Protein AF-A0A4Q0I144-F1 (afdb_monomer_lite)

pLDDT: mean 73.95, std 26.49, range [20.0, 98.06]

Foldseek 3Di:
DDDDDDDDPPDPVVVVVVVVVVCVVPVDDPVVVVVVVVVVVVPDDDDDDDDDDDDDDDDDDDDDDDDDPDPPPDWDDDDFVFPLALVTAAEAQGKDWTWEWADDDPWIKIWIKIKHFHAKAWDDPVVVVVVVDDPPPCCVQWTKIKIKMKMKTWQIAIAADKDQPLPNGDWAFQAKAFSVGDTDGAPDSPRWCACQSVQSQVFQADPVRHGDMDHHVDGDITMTIDITMHIDGPPTFMWGKIQCYPVDDPSVRIGTYGSD

Organism: NCBI:txid2487273

Sequence (260 aa):
ISFTCSFDNVDIKNLLLGYYFVILAKKESFHSLIHKIFNILDGTTQSIYLSSESGNNTSTPKPQTSPTPNNTSKPSNTTSKNAGTLEDPIKLGDTYSWSAREKYIDTYASADYSFTVKNVKPITLDDVESLGIRYGSNAVHFDFVMITAEVKVSNGKIESGEEFMYLPFARDIWGSKTSTGMSIIGGTDYGFEGSLMDNCRATVEDSNGFIKKLKAGEVCEFSYSGNIILPLTKDAENYLVIRKDGSLDYYDSFAYFRLK

Secondary structure (DSSP, 8-state):
--------S--HHHHHHHHHHHHHHH---HHHHHHHHHHHHTTS-----------------PPPPPPPP----PPP----SS--SSSSPBPTTPEEEEEEEEEETTEEEEEEEEEEEEEEEEE-HHHHHHTT---GGGGGGEEEEEEEEEEEEEEEEESSSEEETHHHH---EEEEEETTS-EEE-SSTTSS-THHHHHHHHHTB-TTSPBPEEETT--EEEEEEEEEEEEEETTS-EEEEEE--TTS-GGGGEEEEE--

Radius of gyration: 22.49 Å; chains: 1; bounding box: 54×60×52 Å

Structure (mmCIF, N/CA/C/O backbone):
data_AF-A0A4Q0I144-F1
#
_entry.id   AF-A0A4Q0I144-F1
#
loop_
_atom_site.group_PDB
_atom_site.id
_atom_site.type_symbol
_atom_site.label_atom_id
_atom_site.label_alt_id
_atom_site.label_comp_id
_atom_site.label_asym_id
_atom_site.label_entity_id
_atom_site.label_seq_id
_atom_site.pdbx_PDB_ins_code
_atom_site.Cartn_x
_atom_site.Cartn_y
_atom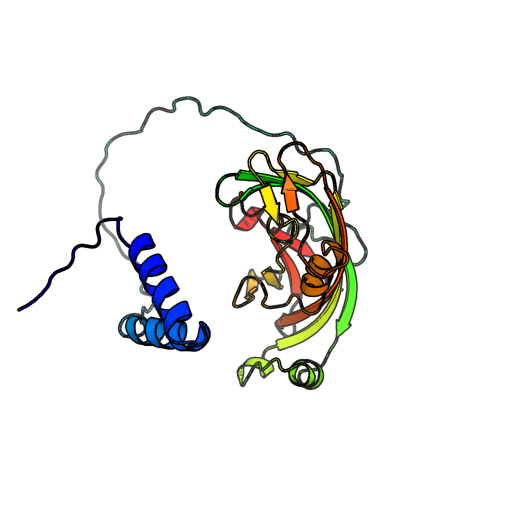_site.Cartn_z
_atom_site.occupancy
_atom_site.B_iso_or_equiv
_atom_site.auth_seq_id
_atom_site.auth_comp_id
_atom_site.auth_asym_id
_atom_site.auth_atom_id
_atom_site.pdbx_PDB_model_num
ATOM 1 N N . ILE A 1 1 ? -17.951 48.251 -11.492 1.00 33.06 1 ILE A N 1
ATOM 2 C CA . ILE A 1 1 ? -17.852 47.810 -10.082 1.00 33.06 1 ILE A CA 1
ATOM 3 C C . ILE A 1 1 ? -16.729 46.784 -10.046 1.00 33.06 1 ILE A C 1
ATOM 5 O O . ILE A 1 1 ? -16.933 45.681 -10.532 1.00 33.06 1 ILE A O 1
ATOM 9 N N . SER A 1 2 ? -15.530 47.186 -9.620 1.00 20.00 2 SER A N 1
ATOM 10 C CA . SER A 1 2 ? -14.423 46.250 -9.385 1.00 20.00 2 SER A CA 1
ATOM 11 C C . SER A 1 2 ? -14.563 45.690 -7.980 1.00 20.00 2 SER A C 1
ATOM 13 O O . SER A 1 2 ? -14.699 46.466 -7.037 1.00 20.00 2 SER A O 1
ATOM 15 N N . PHE A 1 3 ? -14.522 44.368 -7.850 1.00 20.92 3 PHE A N 1
ATOM 16 C CA . PHE A 1 3 ? -14.353 43.703 -6.565 1.00 20.92 3 PHE A CA 1
ATOM 17 C C . PHE A 1 3 ? -12.900 43.254 -6.444 1.00 20.92 3 PHE A C 1
ATOM 19 O O . PHE A 1 3 ? -12.450 42.369 -7.165 1.00 20.92 3 PHE A O 1
ATOM 26 N N . THR A 1 4 ? -12.165 43.887 -5.539 1.00 23.41 4 THR A N 1
ATOM 27 C CA . THR A 1 4 ? -10.948 43.338 -4.943 1.00 23.41 4 THR A CA 1
ATOM 28 C C . THR A 1 4 ? -11.369 42.442 -3.780 1.00 23.41 4 THR A C 1
ATOM 30 O O . THR A 1 4 ? -12.034 42.907 -2.857 1.00 23.41 4 THR A O 1
ATOM 33 N N . CYS A 1 5 ? -11.003 41.160 -3.816 1.00 24.94 5 CYS A N 1
ATOM 34 C CA . CYS A 1 5 ? -11.127 40.255 -2.675 1.00 24.94 5 CYS A CA 1
ATOM 35 C C . CYS A 1 5 ? -9.719 39.926 -2.170 1.00 24.94 5 CYS A C 1
ATOM 37 O O . CYS A 1 5 ? -8.898 39.382 -2.907 1.00 24.94 5 CYS A O 1
ATOM 39 N N . SER A 1 6 ? -9.446 40.328 -0.929 1.00 26.27 6 SER A N 1
ATOM 40 C CA . SER A 1 6 ? -8.319 39.849 -0.132 1.00 26.27 6 SER A CA 1
ATOM 41 C C . SER A 1 6 ? -8.656 38.438 0.338 1.00 26.27 6 SER A C 1
ATOM 43 O O . SER A 1 6 ? -9.694 38.246 0.972 1.00 26.27 6 SER A O 1
ATOM 45 N N . PHE A 1 7 ? -7.813 37.456 0.020 1.00 31.67 7 PHE A N 1
ATOM 46 C CA . PHE A 1 7 ? -7.950 36.100 0.545 1.00 31.67 7 PHE A CA 1
ATOM 47 C C . PHE A 1 7 ? -7.362 36.042 1.954 1.00 31.67 7 PHE A C 1
ATOM 49 O O . PHE A 1 7 ? -6.231 35.606 2.154 1.00 31.67 7 PHE A O 1
ATOM 56 N N . ASP A 1 8 ? -8.150 36.483 2.930 1.00 31.97 8 ASP A N 1
ATOM 57 C CA . ASP A 1 8 ? -7.953 36.057 4.309 1.00 31.97 8 ASP A CA 1
ATOM 58 C C . ASP A 1 8 ? -8.541 34.650 4.494 1.00 31.97 8 ASP A C 1
ATOM 60 O O . ASP A 1 8 ? -9.516 34.266 3.851 1.00 31.97 8 ASP A O 1
ATOM 64 N N . ASN A 1 9 ? -7.889 33.871 5.356 1.00 39.62 9 ASN A N 1
ATOM 65 C CA . ASN A 1 9 ? -7.916 32.408 5.519 1.00 39.62 9 ASN A CA 1
ATOM 66 C C . ASN A 1 9 ? -9.269 31.758 5.924 1.00 39.62 9 ASN A C 1
ATOM 68 O O . ASN A 1 9 ? -9.300 30.695 6.547 1.00 39.62 9 ASN A O 1
ATOM 72 N N . VAL A 1 10 ? -10.403 32.370 5.592 1.00 40.41 10 VAL A N 1
ATOM 73 C CA . VAL A 1 10 ? -11.752 31.917 5.938 1.00 40.41 10 VAL A CA 1
ATOM 74 C C . VAL A 1 10 ? -12.644 32.023 4.700 1.00 40.41 10 VAL A C 1
ATOM 76 O O . VAL A 1 10 ? -13.335 33.016 4.552 1.00 40.41 10 VAL A O 1
ATOM 79 N N . ASP A 1 11 ? -12.626 31.017 3.810 1.00 46.91 11 ASP A N 1
ATOM 80 C CA . ASP A 1 11 ? -13.842 30.642 3.045 1.00 46.91 11 ASP A CA 1
ATOM 81 C C . ASP A 1 11 ? -13.761 29.383 2.156 1.00 46.91 11 ASP A C 1
ATOM 83 O O . ASP A 1 11 ? -14.730 29.039 1.481 1.00 46.91 11 ASP A O 1
ATOM 87 N N . ILE A 1 12 ? -12.675 28.601 2.183 1.00 47.72 12 ILE A N 1
ATOM 88 C CA . ILE A 1 12 ? -12.618 27.340 1.409 1.00 47.72 12 ILE A CA 1
ATOM 89 C C . ILE A 1 12 ? -13.695 26.340 1.879 1.00 47.72 12 ILE A C 1
ATOM 91 O O . ILE A 1 12 ? -14.287 25.628 1.068 1.00 47.72 12 ILE A O 1
ATOM 95 N N . LYS A 1 13 ? -14.015 26.324 3.181 1.00 41.22 13 LYS A N 1
ATOM 96 C CA . LYS A 1 13 ? -15.050 25.439 3.742 1.00 41.22 13 LYS A CA 1
ATOM 97 C C . LYS A 1 13 ? -16.463 25.806 3.278 1.00 41.22 13 LYS A C 1
ATOM 99 O O . LYS A 1 13 ? -17.222 24.902 2.946 1.00 41.22 13 LYS A O 1
ATOM 104 N N . ASN A 1 14 ? -16.807 27.09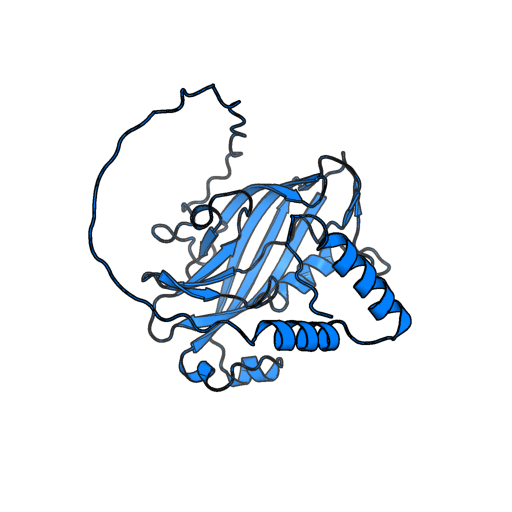3 3.203 1.00 40.59 14 ASN A N 1
ATOM 105 C CA . ASN A 1 14 ? -18.130 27.523 2.734 1.00 40.59 14 ASN A CA 1
ATOM 106 C C . ASN A 1 14 ? -18.273 27.368 1.218 1.00 40.59 14 ASN A C 1
ATOM 108 O O . ASN A 1 14 ? -19.355 27.025 0.740 1.00 40.59 14 ASN A O 1
ATOM 112 N N . LEU A 1 15 ? -17.174 27.525 0.472 1.00 49.66 15 LEU A N 1
ATOM 113 C CA . LEU A 1 15 ? -17.129 27.222 -0.953 1.00 49.66 15 LEU A CA 1
ATOM 114 C C . LEU A 1 15 ? -17.432 25.732 -1.195 1.00 49.66 15 LEU A C 1
ATOM 116 O O . LEU A 1 15 ? -18.351 25.400 -1.940 1.00 49.66 15 LEU A O 1
ATOM 120 N N . LEU A 1 16 ? -16.736 24.829 -0.496 1.00 49.56 16 LEU A N 1
ATOM 121 C CA . LEU A 1 16 ? -16.945 23.379 -0.609 1.00 49.56 16 LEU A CA 1
ATOM 122 C C . LEU A 1 16 ? -18.355 22.948 -0.173 1.00 49.56 16 LEU A C 1
ATOM 124 O O . LEU A 1 16 ? -18.971 22.112 -0.837 1.00 49.56 16 LEU A O 1
ATOM 128 N N . LEU A 1 17 ? -18.896 23.551 0.892 1.00 45.41 17 LEU A N 1
ATOM 129 C CA . LEU A 1 17 ? -20.244 23.247 1.376 1.00 45.41 17 LEU A CA 1
ATOM 130 C C . LEU A 1 17 ? -21.326 23.731 0.396 1.00 45.41 17 LEU A C 1
ATOM 132 O O . LEU A 1 17 ? -22.274 22.998 0.118 1.00 45.41 17 LEU A O 1
ATOM 136 N N . GLY A 1 18 ? -21.161 24.922 -0.189 1.00 45.69 18 GLY A N 1
ATOM 137 C CA . GLY A 1 18 ? -22.059 25.448 -1.220 1.00 45.69 18 GLY A CA 1
ATOM 138 C C . GLY A 1 18 ? -22.098 24.570 -2.476 1.00 45.69 18 GLY A C 1
ATOM 139 O O . GLY A 1 18 ? -23.172 24.316 -3.022 1.00 45.69 18 GLY A O 1
ATOM 140 N N . TYR A 1 19 ? -20.951 24.030 -2.898 1.00 51.53 19 TYR A N 1
ATOM 141 C CA . TYR A 1 19 ? -20.876 23.135 -4.058 1.00 51.53 19 TYR A CA 1
ATOM 142 C C . TYR A 1 19 ? -21.456 21.741 -3.793 1.00 51.53 19 TYR A C 1
ATOM 144 O O . TYR A 1 19 ? -22.046 21.152 -4.702 1.00 51.53 19 TYR A O 1
ATOM 152 N N . TYR A 1 20 ? -21.388 21.246 -2.553 1.00 48.41 20 TYR A N 1
ATOM 153 C CA . TYR A 1 20 ? -22.021 19.983 -2.162 1.00 48.41 20 TYR A CA 1
ATOM 154 C C . TYR A 1 20 ? -23.546 20.012 -2.379 1.00 48.41 20 TYR A C 1
ATOM 156 O O . TYR A 1 20 ? -24.125 19.060 -2.908 1.00 48.41 20 TYR A O 1
ATOM 164 N N . PHE A 1 21 ? -24.198 21.145 -2.089 1.00 41.38 21 PHE A N 1
ATOM 165 C CA . PHE A 1 21 ? -25.632 21.320 -2.352 1.00 41.38 21 PHE A CA 1
ATOM 166 C C . PHE A 1 21 ? -25.970 21.427 -3.849 1.00 41.38 21 PHE A C 1
ATOM 168 O O . PHE A 1 21 ? -27.031 20.962 -4.267 1.00 41.38 21 PHE A O 1
ATOM 175 N N . VAL A 1 22 ? -25.072 21.966 -4.685 1.00 44.94 22 VAL A N 1
ATOM 176 C CA . VAL A 1 22 ? -25.271 22.041 -6.148 1.00 44.94 22 VAL A CA 1
ATOM 177 C C . VAL A 1 22 ? -25.176 20.656 -6.804 1.00 44.94 22 VAL A C 1
ATOM 179 O O . VAL A 1 22 ? -25.975 20.350 -7.692 1.00 44.94 22 VAL A O 1
ATOM 182 N N . ILE A 1 23 ? -24.265 19.797 -6.332 1.00 50.28 23 ILE A N 1
ATOM 183 C CA . ILE A 1 23 ? -24.117 18.405 -6.796 1.00 50.28 23 ILE A CA 1
ATOM 184 C C . ILE A 1 23 ? -25.386 17.596 -6.492 1.00 50.28 23 ILE A C 1
ATOM 186 O O . ILE A 1 23 ? -25.902 16.894 -7.366 1.00 50.28 23 ILE A O 1
ATOM 190 N N . LEU A 1 24 ? -25.939 17.752 -5.285 1.00 45.34 24 LEU A N 1
ATOM 191 C CA . LEU A 1 24 ? -27.173 17.077 -4.876 1.00 45.34 24 LEU A CA 1
ATOM 192 C C . LEU A 1 24 ? -28.412 17.589 -5.630 1.00 45.34 24 LEU A C 1
ATOM 194 O O . LEU A 1 24 ? -29.294 16.797 -5.958 1.00 45.34 24 LEU A O 1
ATOM 198 N N . ALA A 1 25 ? -28.476 18.887 -5.949 1.00 39.91 25 ALA A N 1
ATOM 199 C CA . ALA A 1 25 ? -29.639 19.491 -6.602 1.00 39.91 25 ALA A CA 1
ATOM 200 C C . ALA A 1 25 ? -29.701 19.266 -8.125 1.00 39.91 25 ALA A C 1
ATOM 202 O O . ALA A 1 25 ? -30.797 19.204 -8.681 1.00 39.91 25 ALA A O 1
ATOM 203 N N . LYS A 1 26 ? -28.556 19.154 -8.818 1.00 41.38 26 LYS A N 1
ATOM 204 C CA . LYS A 1 26 ? -28.517 19.082 -10.295 1.00 41.38 26 LYS A CA 1
ATOM 205 C C . LYS A 1 26 ? -28.199 17.708 -10.888 1.00 41.38 26 LYS A C 1
ATOM 207 O O . LYS A 1 26 ? -28.259 17.578 -12.107 1.00 41.38 26 LYS A O 1
ATOM 212 N N . LYS A 1 27 ? -27.883 16.690 -10.073 1.00 44.59 27 LYS A N 1
ATOM 213 C CA . LYS A 1 27 ? -27.392 15.377 -10.553 1.00 44.59 27 LYS A CA 1
ATOM 214 C C . LYS A 1 27 ? -26.238 15.504 -11.569 1.00 44.59 27 LYS A C 1
ATOM 216 O O . LYS A 1 27 ? -26.104 14.677 -12.468 1.00 44.59 27 LYS A O 1
ATOM 221 N N . GLU A 1 28 ? -25.404 16.538 -11.454 1.00 45.19 28 GLU A N 1
ATOM 222 C CA . GLU A 1 28 ? -24.167 16.622 -12.237 1.00 45.19 28 GLU A CA 1
ATOM 223 C C . GLU A 1 28 ? -23.094 15.746 -11.577 1.00 45.19 28 GLU A C 1
ATOM 225 O O . GLU A 1 28 ? -22.958 15.724 -10.353 1.00 45.19 28 GLU A O 1
ATOM 230 N N . SER A 1 29 ? -22.317 15.011 -12.379 1.00 54.19 29 SER A N 1
ATOM 231 C CA . SER A 1 29 ? -21.194 14.227 -11.857 1.00 54.19 29 SER A CA 1
ATOM 232 C C . SER A 1 29 ? -20.103 15.160 -11.328 1.00 54.19 29 SER A C 1
ATOM 234 O O . SER A 1 29 ? -19.732 16.115 -12.016 1.00 54.19 29 SER A O 1
ATOM 236 N N . PHE A 1 30 ? -19.532 14.827 -10.170 1.00 46.78 30 PHE A N 1
ATOM 237 C CA . PHE A 1 30 ? -18.408 15.530 -9.532 1.00 46.78 30 PHE A CA 1
ATOM 238 C C . PHE A 1 30 ? -17.261 15.857 -10.514 1.00 46.78 30 PHE A C 1
ATOM 240 O O . PHE A 1 30 ? -16.668 16.932 -10.468 1.00 46.78 30 PHE A O 1
ATOM 247 N N . HIS A 1 31 ? -17.038 14.974 -11.491 1.00 44.00 31 HIS A N 1
ATOM 248 C CA . HIS A 1 31 ? -16.041 15.104 -12.552 1.00 44.00 31 HIS A CA 1
ATOM 249 C C . HIS A 1 31 ? -16.254 16.320 -13.483 1.00 44.00 31 HIS A C 1
ATOM 251 O O . HIS A 1 31 ? -15.302 17.013 -13.834 1.00 44.00 31 HIS A O 1
ATOM 257 N N . SER A 1 32 ? -17.503 16.650 -13.838 1.00 46.94 32 SER A N 1
ATOM 258 C CA . SER A 1 32 ? -17.816 17.803 -14.707 1.00 46.94 32 SER A CA 1
ATOM 259 C C . SER A 1 32 ? -17.585 19.145 -14.001 1.00 46.94 32 SER A C 1
ATOM 261 O O . SER A 1 32 ? -17.215 20.139 -14.632 1.00 46.94 32 SER A O 1
ATOM 263 N N . LEU A 1 33 ? -17.761 19.167 -12.678 1.00 46.06 33 LEU A N 1
ATOM 264 C CA . LEU A 1 33 ? -17.568 20.355 -11.853 1.00 46.06 33 LEU A CA 1
ATOM 265 C C . LEU A 1 33 ? -16.076 20.653 -11.635 1.00 46.06 33 LEU A C 1
ATOM 267 O O . LEU A 1 33 ? -15.669 21.809 -11.735 1.00 46.06 33 LEU A O 1
ATOM 271 N N . ILE A 1 34 ? -15.253 19.617 -11.435 1.00 52.25 34 ILE A N 1
ATOM 272 C CA . ILE A 1 34 ? -13.795 19.755 -11.298 1.00 52.25 34 ILE A CA 1
ATOM 273 C C . ILE A 1 34 ? -13.157 20.309 -12.577 1.00 52.25 34 ILE A C 1
ATOM 275 O O . ILE A 1 34 ? -12.349 21.231 -12.494 1.00 52.25 34 ILE A O 1
ATOM 279 N N . HIS A 1 35 ? -13.575 19.852 -13.761 1.00 47.81 35 HIS A N 1
ATOM 280 C CA . HIS A 1 35 ? -13.067 20.402 -15.025 1.00 47.81 35 HIS A CA 1
ATOM 281 C C . HIS A 1 35 ? -13.375 21.896 -15.212 1.00 47.81 35 HIS A C 1
ATOM 283 O O . HIS A 1 35 ? -12.562 22.629 -15.772 1.00 47.81 35 HIS A O 1
ATOM 289 N N . LYS A 1 36 ? -14.523 22.379 -14.721 1.00 45.28 36 LYS A N 1
ATOM 290 C CA . LYS A 1 36 ? -14.850 23.815 -14.754 1.00 45.28 36 LYS A CA 1
ATOM 291 C C . LYS A 1 36 ? -13.996 24.620 -13.773 1.00 45.28 36 LYS A C 1
ATOM 293 O O . LYS A 1 36 ? -13.638 25.745 -14.093 1.00 45.28 36 LYS A O 1
ATOM 298 N N . ILE A 1 37 ? -13.659 24.048 -12.617 1.00 47.16 37 ILE A N 1
ATOM 299 C CA . ILE A 1 37 ? -12.805 24.688 -11.604 1.00 47.16 37 ILE A CA 1
ATOM 300 C C . ILE A 1 37 ? -11.350 24.767 -12.089 1.00 47.16 37 ILE A C 1
ATOM 302 O O . ILE A 1 37 ? -10.744 25.831 -11.989 1.00 47.16 37 ILE A O 1
ATOM 306 N N . PHE A 1 38 ? -10.814 23.698 -12.687 1.00 42.97 38 PHE A N 1
ATOM 307 C CA . PHE A 1 38 ? -9.461 23.707 -13.260 1.00 42.97 38 PHE A CA 1
ATOM 308 C C . PHE A 1 38 ? -9.325 24.688 -14.429 1.00 42.97 38 PHE A C 1
ATOM 310 O O . PHE A 1 38 ? -8.384 25.473 -14.446 1.00 42.97 38 PHE A O 1
ATOM 317 N N . ASN A 1 39 ? -10.319 24.777 -15.319 1.00 40.34 39 ASN A N 1
ATOM 318 C CA . ASN A 1 39 ? -10.302 25.763 -16.409 1.00 40.34 39 ASN A CA 1
ATOM 319 C C . ASN A 1 39 ? -10.331 27.232 -15.934 1.00 40.34 39 ASN A C 1
ATOM 321 O O . ASN A 1 39 ? -9.979 28.123 -16.703 1.00 40.34 39 ASN A O 1
ATOM 325 N N . ILE A 1 40 ? -10.756 27.507 -14.694 1.00 39.50 40 ILE A N 1
ATOM 326 C CA . ILE A 1 40 ? -10.709 28.853 -14.094 1.00 39.50 40 ILE A CA 1
ATOM 327 C C . ILE A 1 40 ? -9.321 29.140 -13.483 1.00 39.50 40 ILE A C 1
ATOM 329 O O . ILE A 1 40 ? -8.917 30.299 -13.417 1.00 39.50 40 ILE A O 1
ATOM 333 N N . LEU A 1 41 ? -8.580 28.103 -13.075 1.00 38.62 41 LEU A N 1
ATOM 334 C CA . LEU A 1 41 ? -7.244 28.194 -12.465 1.00 38.62 41 LEU A CA 1
ATOM 335 C C . LEU A 1 41 ? -6.093 28.115 -13.491 1.00 38.62 41 LEU A C 1
ATOM 337 O O . LEU A 1 41 ? -5.057 28.748 -13.289 1.00 38.62 41 LEU A O 1
ATOM 341 N N . ASP A 1 42 ? -6.294 27.436 -14.625 1.00 38.38 42 ASP A N 1
ATOM 342 C CA . ASP A 1 42 ? -5.299 27.253 -15.700 1.00 38.38 42 ASP A CA 1
ATOM 343 C C . ASP A 1 42 ? -5.002 28.527 -16.522 1.00 38.38 42 ASP A C 1
ATOM 345 O O . ASP A 1 42 ? -4.188 28.516 -17.445 1.00 38.38 42 ASP A O 1
ATOM 349 N N . GLY A 1 43 ? -5.608 29.666 -16.177 1.00 35.47 43 GLY A N 1
ATOM 350 C CA . GLY A 1 43 ? -5.304 30.952 -16.804 1.00 35.47 43 GLY A CA 1
ATOM 351 C C . GLY A 1 43 ? -3.975 31.594 -16.376 1.00 35.47 43 GLY A C 1
ATOM 352 O O . GLY A 1 43 ? -3.585 32.588 -16.987 1.00 35.47 43 GLY A O 1
ATOM 353 N N . THR A 1 44 ? -3.281 31.098 -15.338 1.00 38.50 44 THR A N 1
ATOM 354 C CA . THR A 1 44 ? -2.216 31.892 -14.678 1.00 38.50 44 THR A CA 1
ATOM 355 C C . THR A 1 44 ? -0.991 31.142 -14.136 1.00 38.50 44 THR A C 1
ATOM 357 O O . THR A 1 44 ? -0.382 31.618 -13.178 1.00 38.50 44 THR A O 1
ATOM 360 N N . THR A 1 45 ? -0.531 30.017 -14.695 1.00 31.41 45 THR A N 1
ATOM 361 C CA . THR A 1 45 ? 0.776 29.487 -14.231 1.00 31.41 45 THR A CA 1
ATOM 362 C C . THR A 1 45 ? 1.608 28.804 -15.314 1.00 31.41 45 THR A C 1
ATOM 364 O O . THR A 1 45 ? 1.590 27.593 -15.489 1.00 31.41 45 THR A O 1
ATOM 367 N N . GLN A 1 46 ? 2.412 29.611 -16.007 1.00 35.66 46 GLN A N 1
ATOM 368 C CA . GLN A 1 46 ? 3.741 29.194 -16.451 1.00 35.66 46 GLN A CA 1
ATOM 369 C C . GLN A 1 46 ? 4.750 29.752 -15.446 1.00 35.66 46 GLN A C 1
ATOM 371 O O . GLN A 1 46 ? 4.709 30.952 -15.171 1.00 35.66 46 GLN A O 1
ATOM 376 N N . SER A 1 47 ? 5.699 28.945 -14.970 1.00 29.12 47 SER A N 1
ATOM 377 C CA . SER A 1 47 ? 6.917 29.515 -14.385 1.00 29.12 47 SER A CA 1
ATOM 378 C C . SER A 1 47 ? 8.149 28.697 -14.745 1.00 29.12 47 SER A C 1
ATOM 380 O O . SER A 1 47 ? 8.291 27.522 -14.421 1.00 29.12 47 SER A O 1
ATOM 382 N N . ILE A 1 48 ? 9.016 29.410 -15.451 1.00 25.50 48 ILE A N 1
ATOM 383 C CA . ILE A 1 48 ? 10.354 29.104 -15.936 1.00 25.50 48 ILE A CA 1
ATOM 384 C C . ILE A 1 48 ? 11.355 29.223 -14.769 1.00 25.50 48 ILE A C 1
ATOM 386 O O . ILE A 1 48 ? 11.199 30.082 -13.902 1.00 25.50 48 ILE A O 1
ATOM 390 N N . TYR A 1 49 ? 12.399 28.388 -14.765 1.00 27.66 49 TYR A N 1
ATOM 391 C CA . TYR A 1 49 ? 13.566 28.505 -13.878 1.00 27.66 49 TYR A CA 1
ATOM 392 C C . TYR A 1 49 ? 14.397 29.760 -14.192 1.00 27.66 49 TYR A C 1
ATOM 394 O O . TYR A 1 49 ? 14.731 29.986 -15.354 1.00 27.66 49 TYR A O 1
ATOM 402 N N . LEU A 1 50 ? 14.840 30.501 -13.167 1.00 25.70 50 LEU A N 1
ATOM 403 C CA . LEU A 1 50 ? 15.934 31.478 -13.279 1.00 25.70 50 LEU A CA 1
ATOM 404 C C . LEU A 1 50 ? 16.881 31.413 -12.070 1.00 25.70 50 LEU A C 1
ATOM 406 O O . LEU A 1 50 ? 16.455 31.375 -10.916 1.00 25.70 50 LEU A O 1
ATOM 410 N N . SER A 1 51 ? 18.175 31.392 -12.383 1.00 24.23 51 SER A N 1
ATOM 411 C CA . SER A 1 51 ? 19.327 31.268 -11.487 1.00 24.23 51 SER A CA 1
ATOM 412 C C . SER A 1 51 ? 19.829 32.624 -10.949 1.00 24.23 51 SER A C 1
ATOM 414 O O . SER A 1 51 ? 19.770 33.623 -11.654 1.00 24.23 51 SER A O 1
ATOM 416 N N . SER A 1 52 ? 20.345 32.586 -9.710 1.00 30.66 52 SER A N 1
ATOM 417 C CA . SER A 1 52 ? 21.349 33.423 -8.996 1.00 30.66 52 SER A CA 1
ATOM 418 C C . SER A 1 52 ? 21.725 34.851 -9.457 1.00 30.66 52 SER A C 1
ATOM 420 O O . SER A 1 52 ? 22.243 35.004 -10.555 1.00 30.66 52 SER A O 1
ATOM 422 N N . GLU A 1 53 ? 21.715 35.830 -8.525 1.00 23.62 53 GLU A N 1
ATOM 423 C CA . GLU A 1 53 ? 22.930 36.472 -7.945 1.00 23.62 53 GLU A CA 1
ATOM 424 C C . GLU A 1 53 ? 22.656 37.570 -6.872 1.00 23.62 53 GLU A C 1
ATOM 426 O O . GLU A 1 53 ? 21.826 38.451 -7.054 1.00 23.62 53 GLU A O 1
ATOM 431 N N . SER A 1 54 ? 23.462 37.515 -5.795 1.00 25.33 54 SER A N 1
ATOM 432 C CA . SER A 1 54 ? 24.016 38.564 -4.895 1.00 25.33 54 SER A CA 1
ATOM 433 C C . SER A 1 54 ? 23.150 39.581 -4.100 1.00 25.33 54 SER A C 1
ATOM 435 O O . SER A 1 54 ? 22.360 40.330 -4.661 1.00 25.33 54 SER A O 1
ATOM 437 N N . GLY A 1 55 ? 23.470 39.737 -2.794 1.00 22.66 55 GLY A N 1
ATOM 438 C CA . GLY A 1 55 ? 23.480 41.060 -2.130 1.00 22.66 55 GLY A CA 1
ATOM 439 C C . GLY A 1 55 ? 22.960 41.211 -0.680 1.00 22.66 55 GLY A C 1
ATOM 440 O O . GLY A 1 55 ? 21.800 41.531 -0.480 1.00 22.66 55 GLY A O 1
ATOM 441 N N . ASN A 1 56 ? 23.890 41.167 0.289 1.00 25.00 56 ASN A N 1
ATOM 442 C CA . ASN A 1 56 ? 23.969 41.902 1.578 1.00 25.00 56 ASN A CA 1
ATOM 443 C C . ASN A 1 56 ? 23.085 41.624 2.831 1.00 25.00 56 ASN A C 1
ATOM 445 O O . ASN A 1 56 ? 21.912 41.961 2.916 1.00 25.00 56 ASN A O 1
ATOM 449 N N . ASN A 1 57 ? 23.805 41.168 3.873 1.00 28.16 57 ASN A N 1
ATOM 450 C CA . ASN A 1 57 ? 23.752 41.406 5.331 1.00 28.16 57 ASN A CA 1
ATOM 451 C C . ASN A 1 57 ? 22.678 42.333 5.949 1.00 28.16 57 ASN A C 1
ATOM 453 O O . ASN A 1 57 ? 22.637 43.525 5.658 1.00 28.16 57 ASN A O 1
ATOM 457 N N . THR A 1 58 ? 22.013 41.851 7.012 1.00 26.94 58 THR A N 1
ATOM 458 C CA . THR A 1 58 ? 22.020 42.461 8.368 1.00 26.94 58 THR A CA 1
ATOM 459 C C . THR A 1 58 ? 21.397 41.524 9.419 1.00 26.94 58 THR A C 1
ATOM 461 O O . THR A 1 58 ? 20.505 40.731 9.148 1.00 26.94 58 THR A O 1
ATOM 464 N N . SER A 1 59 ? 21.949 41.591 10.627 1.00 30.77 59 SER A N 1
ATOM 465 C CA . SER A 1 59 ? 21.773 40.734 11.807 1.00 30.77 59 SER A CA 1
ATOM 466 C C . SER A 1 59 ? 20.585 41.105 12.708 1.00 30.77 59 SER A C 1
ATOM 468 O O . SER A 1 59 ? 20.428 42.293 12.975 1.00 30.77 59 SER A O 1
ATOM 470 N N . THR A 1 60 ? 19.849 40.118 13.262 1.00 25.97 60 THR A N 1
ATOM 471 C CA . THR A 1 60 ? 19.202 40.053 14.619 1.00 25.97 60 THR A CA 1
ATOM 472 C C . THR A 1 60 ? 18.238 38.833 14.728 1.00 25.97 60 THR A C 1
ATOM 474 O O . THR A 1 60 ? 17.961 38.210 13.711 1.00 25.97 60 THR A O 1
ATOM 477 N N . PRO A 1 61 ? 17.746 38.417 15.920 1.00 29.16 61 PRO A N 1
ATOM 478 C CA . PRO A 1 61 ? 18.407 37.599 16.940 1.00 29.16 61 PRO A CA 1
ATOM 479 C C . PRO A 1 61 ? 17.799 36.177 17.085 1.00 29.16 61 PRO A C 1
ATOM 481 O O . PRO A 1 61 ? 16.680 35.886 16.673 1.00 29.16 61 PRO A O 1
ATOM 484 N N . LYS A 1 62 ? 18.560 35.285 17.726 1.00 33.94 62 LYS A N 1
ATOM 485 C CA . LYS A 1 62 ? 18.270 33.858 17.958 1.00 33.94 62 LYS A CA 1
ATOM 486 C C . LYS A 1 62 ? 17.097 33.647 18.943 1.00 33.94 62 LYS A C 1
ATOM 488 O O . LYS A 1 62 ? 17.199 34.136 20.068 1.00 33.94 62 LYS A O 1
ATOM 493 N N . PRO A 1 63 ? 16.042 32.877 18.606 1.00 29.42 63 PRO A N 1
ATOM 494 C CA . PRO A 1 63 ? 15.035 32.476 19.586 1.00 29.42 63 PRO A CA 1
ATOM 495 C C . PRO A 1 63 ? 15.515 31.314 20.463 1.00 29.42 63 PRO A C 1
ATOM 497 O O . PRO A 1 63 ? 16.054 30.312 19.993 1.00 29.42 63 PRO A O 1
ATOM 500 N N . GLN A 1 64 ? 15.301 31.493 21.761 1.00 26.78 64 GLN A N 1
ATOM 501 C CA . GLN A 1 64 ? 15.564 30.576 22.862 1.00 26.78 64 GLN A CA 1
ATOM 502 C C . GLN A 1 64 ? 14.695 29.312 22.747 1.00 26.78 64 GLN A C 1
ATOM 504 O O . GLN A 1 64 ? 13.476 29.398 22.610 1.00 26.78 64 GLN A O 1
ATOM 509 N N . THR A 1 65 ? 15.313 28.137 22.843 1.00 29.30 65 THR A N 1
ATOM 510 C CA . THR A 1 65 ? 14.634 26.837 22.907 1.00 29.30 65 THR A CA 1
ATOM 511 C C . THR A 1 65 ? 13.871 26.688 24.223 1.00 29.30 65 THR A C 1
ATOM 513 O O . THR A 1 65 ? 14.481 26.685 25.293 1.00 29.30 65 THR A O 1
ATOM 516 N N . SER A 1 66 ? 12.550 26.524 24.137 1.00 26.66 66 SER A N 1
ATOM 517 C CA . SER A 1 66 ? 11.725 25.943 25.203 1.00 26.66 66 SER A CA 1
ATOM 518 C C . SER A 1 66 ? 11.543 24.441 24.921 1.00 26.66 66 SER A C 1
ATOM 520 O O . SER A 1 66 ? 11.493 24.070 23.746 1.00 26.66 66 SER A O 1
ATOM 522 N N . PRO A 1 67 ? 11.481 23.559 25.935 1.00 29.36 67 PRO A N 1
ATOM 523 C CA . PRO A 1 67 ? 11.500 22.118 25.719 1.00 29.36 67 PRO A CA 1
ATOM 524 C C . PRO A 1 67 ? 10.162 21.633 25.152 1.00 29.36 67 PRO A C 1
ATOM 526 O O . PRO A 1 67 ? 9.116 21.776 25.783 1.00 29.36 67 PRO A O 1
ATOM 529 N N . THR A 1 68 ? 10.202 21.034 23.964 1.00 27.75 68 THR A N 1
ATOM 530 C CA . THR A 1 68 ? 9.072 20.319 23.362 1.00 27.75 68 THR A CA 1
ATOM 531 C C . THR A 1 68 ? 8.812 19.017 24.136 1.00 27.75 68 THR A C 1
ATOM 533 O O . THR A 1 68 ? 9.772 18.302 24.442 1.00 27.75 68 THR A O 1
ATOM 536 N N . PRO A 1 69 ? 7.553 18.662 24.457 1.00 28.23 69 PRO A N 1
ATOM 537 C CA . PRO A 1 69 ? 7.227 17.383 25.077 1.00 28.23 69 PRO A CA 1
ATOM 538 C C . PRO A 1 69 ? 7.602 16.234 24.140 1.00 28.23 69 PRO A C 1
ATOM 540 O O . PRO A 1 69 ? 7.118 16.134 23.014 1.00 28.23 69 PRO A O 1
ATOM 543 N N . ASN A 1 70 ? 8.490 15.378 24.626 1.00 29.77 70 ASN A N 1
ATOM 544 C CA . ASN A 1 70 ? 9.033 14.239 23.911 1.00 29.77 70 ASN A CA 1
ATOM 545 C C . ASN A 1 70 ? 7.993 13.106 23.906 1.00 29.77 70 ASN A C 1
ATOM 547 O O . ASN A 1 70 ? 7.968 12.286 24.818 1.00 29.77 70 ASN A O 1
ATOM 551 N N . ASN A 1 71 ? 7.110 13.078 22.907 1.00 31.61 71 ASN A N 1
ATOM 552 C CA . ASN A 1 71 ? 6.207 11.949 22.663 1.00 31.61 71 ASN A CA 1
ATOM 553 C C . ASN A 1 71 ? 6.813 11.029 21.596 1.00 31.61 71 ASN A C 1
ATOM 555 O O . ASN A 1 71 ? 6.268 10.825 20.514 1.00 31.61 71 ASN A O 1
ATOM 559 N N . THR A 1 72 ? 7.982 10.475 21.909 1.00 29.92 72 THR A N 1
ATOM 560 C CA . THR A 1 72 ? 8.546 9.341 21.178 1.00 29.92 72 THR A CA 1
ATOM 561 C C . THR A 1 72 ? 7.758 8.096 21.577 1.00 29.92 72 THR A C 1
ATOM 563 O O . THR A 1 72 ? 8.060 7.420 22.560 1.00 29.92 72 THR A O 1
ATOM 566 N N . SER A 1 73 ? 6.699 7.799 20.823 1.00 33.66 73 SER A N 1
ATOM 567 C CA . SER A 1 73 ? 6.117 6.461 20.830 1.00 33.66 73 SER A CA 1
ATOM 568 C C . SER A 1 73 ? 7.173 5.506 20.273 1.00 33.66 73 SER A C 1
ATOM 570 O O . SER A 1 73 ? 7.612 5.594 19.131 1.00 33.66 73 SER A O 1
ATOM 572 N N . LYS A 1 74 ? 7.674 4.651 21.159 1.00 30.88 74 LYS A N 1
ATOM 573 C CA . LYS A 1 74 ? 8.647 3.603 20.863 1.00 30.88 74 LYS A CA 1
ATOM 574 C C . LYS A 1 74 ? 8.089 2.697 19.751 1.00 30.88 74 LYS A C 1
ATOM 576 O O . LYS A 1 74 ? 6.989 2.178 19.946 1.00 30.88 74 LYS A O 1
ATOM 581 N N . PRO A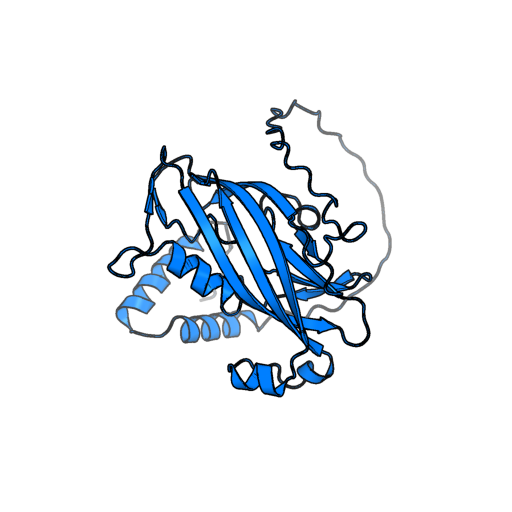 1 75 ? 8.812 2.451 18.642 1.00 39.59 75 PRO A N 1
ATOM 582 C CA . PRO A 1 75 ? 8.391 1.456 17.665 1.00 39.59 75 PRO A CA 1
ATOM 583 C C . PRO A 1 75 ? 8.312 0.091 18.351 1.00 39.59 75 PRO A C 1
ATOM 585 O O . PRO A 1 75 ? 9.248 -0.327 19.042 1.00 39.59 75 PRO A O 1
ATOM 588 N N . SER A 1 76 ? 7.178 -0.589 18.200 1.00 38.78 76 SER A N 1
ATOM 589 C CA . SER A 1 76 ? 7.045 -1.991 18.577 1.00 38.78 76 SER A CA 1
ATOM 590 C C . SER A 1 76 ? 7.995 -2.808 17.698 1.00 38.78 76 SER A C 1
ATOM 592 O O . SER A 1 76 ? 7.995 -2.663 16.477 1.00 38.78 76 SER A O 1
ATOM 594 N N . ASN A 1 77 ? 8.850 -3.622 18.323 1.00 38.28 77 ASN A N 1
ATOM 595 C CA . ASN A 1 77 ? 9.854 -4.449 17.652 1.00 38.28 77 ASN A CA 1
ATOM 596 C C . ASN A 1 77 ? 9.188 -5.440 16.681 1.00 38.28 77 ASN A C 1
ATOM 598 O O . ASN A 1 77 ? 8.845 -6.558 17.063 1.00 38.28 77 ASN A O 1
ATOM 602 N N . THR A 1 78 ? 9.080 -5.065 15.412 1.00 43.31 78 THR A N 1
ATOM 603 C CA . THR A 1 78 ? 8.998 -6.009 14.298 1.00 43.31 78 THR A CA 1
ATOM 604 C C . THR A 1 78 ? 10.222 -5.773 13.425 1.00 43.31 78 THR A C 1
ATOM 606 O O . THR A 1 78 ? 10.310 -4.805 12.681 1.00 43.31 78 THR A O 1
ATOM 609 N N . THR A 1 79 ? 11.245 -6.608 13.600 1.00 44.94 79 THR A N 1
ATOM 610 C CA . THR A 1 79 ? 12.509 -6.468 12.874 1.00 44.94 79 THR A CA 1
ATOM 611 C C . THR A 1 79 ? 12.309 -6.957 11.440 1.00 44.94 79 THR A C 1
ATOM 613 O O . THR A 1 79 ? 12.416 -8.155 11.169 1.00 44.94 79 THR A O 1
ATOM 616 N N . SER A 1 80 ? 11.997 -6.053 10.511 1.00 56.12 80 SER A N 1
ATOM 617 C CA . SER A 1 80 ? 12.193 -6.331 9.088 1.00 56.12 80 SER A CA 1
ATOM 618 C C . SER A 1 80 ? 13.681 -6.616 8.847 1.00 56.12 80 SER A C 1
ATOM 620 O O . SER A 1 80 ? 14.556 -6.026 9.480 1.00 56.12 80 SER A O 1
ATOM 622 N N . LYS A 1 81 ? 13.998 -7.561 7.953 1.00 68.12 81 LYS A N 1
ATOM 623 C CA . LYS A 1 81 ? 15.398 -7.920 7.638 1.00 68.12 81 LYS A CA 1
ATOM 624 C C . LYS A 1 81 ? 16.172 -6.788 6.942 1.00 68.12 81 LYS A C 1
ATOM 626 O O . LYS A 1 81 ? 17.387 -6.887 6.817 1.00 68.12 81 LYS A O 1
ATOM 631 N N . ASN A 1 82 ? 15.456 -5.777 6.461 1.00 75.94 82 ASN A N 1
ATOM 632 C CA . ASN A 1 82 ? 15.912 -4.621 5.697 1.00 75.94 82 ASN A CA 1
ATOM 633 C C . ASN A 1 82 ? 15.223 -3.358 6.239 1.00 75.94 82 ASN A C 1
ATOM 635 O O . ASN A 1 82 ? 14.109 -3.431 6.769 1.00 75.94 82 ASN A O 1
ATOM 639 N N . ALA A 1 83 ? 15.887 -2.209 6.120 1.00 85.25 83 ALA A N 1
ATOM 640 C CA . ALA A 1 83 ? 15.381 -0.924 6.608 1.00 85.25 83 ALA A CA 1
ATOM 641 C C . ALA A 1 83 ? 14.198 -0.396 5.778 1.00 85.25 83 ALA A C 1
ATOM 643 O O . ALA A 1 83 ? 13.411 0.419 6.263 1.00 85.25 83 ALA A O 1
ATOM 644 N N . GLY A 1 84 ? 14.065 -0.873 4.538 1.00 90.38 84 GLY A N 1
ATOM 645 C CA . GLY A 1 84 ? 13.039 -0.424 3.608 1.00 90.38 84 GLY A CA 1
ATOM 646 C C . GLY A 1 84 ? 13.316 0.953 3.022 1.00 90.38 84 GLY A C 1
ATOM 647 O O . GLY A 1 84 ? 12.381 1.584 2.539 1.00 90.38 84 GLY A O 1
ATOM 648 N N . THR A 1 85 ? 14.569 1.415 3.063 1.00 92.44 85 THR A N 1
ATOM 649 C CA . THR A 1 85 ? 15.024 2.657 2.418 1.00 92.44 85 THR A CA 1
ATOM 650 C C . THR A 1 85 ? 15.430 2.391 0.968 1.00 92.44 85 THR A C 1
ATOM 652 O O . THR A 1 85 ? 15.414 1.251 0.511 1.00 92.44 85 THR A O 1
ATOM 655 N N . LEU A 1 86 ? 15.794 3.432 0.217 1.00 90.31 86 LEU A N 1
ATOM 656 C CA . LEU A 1 86 ? 16.267 3.253 -1.157 1.00 90.31 86 LEU A CA 1
ATOM 657 C C . LEU A 1 86 ? 17.631 2.536 -1.201 1.00 90.31 86 LEU A C 1
ATOM 659 O O . LEU A 1 86 ? 17.901 1.771 -2.121 1.00 90.31 86 LEU A O 1
ATOM 663 N N . GLU A 1 87 ? 18.473 2.760 -0.189 1.00 91.31 87 GLU A N 1
ATOM 664 C CA . GLU A 1 87 ? 19.804 2.161 -0.037 1.00 91.31 87 GLU A CA 1
ATOM 665 C C . GLU A 1 87 ? 19.738 0.716 0.478 1.00 91.31 87 GLU A C 1
ATOM 667 O O . GLU A 1 87 ? 20.575 -0.110 0.111 1.00 91.31 87 GLU A O 1
ATOM 672 N N . ASP A 1 88 ? 18.732 0.400 1.299 1.00 93.38 88 ASP A N 1
ATOM 673 C CA . ASP A 1 88 ? 18.451 -0.948 1.801 1.00 93.38 88 ASP A CA 1
ATOM 674 C C . ASP A 1 88 ? 16.973 -1.328 1.572 1.00 93.38 88 ASP A C 1
ATOM 676 O O . ASP A 1 88 ? 16.171 -1.384 2.518 1.00 93.38 88 ASP A O 1
ATOM 680 N N . PRO A 1 89 ? 16.584 -1.554 0.300 1.00 95.25 89 PRO A N 1
ATOM 681 C CA . PRO A 1 89 ? 15.201 -1.809 -0.070 1.00 95.25 89 PRO A CA 1
ATOM 682 C C . PRO A 1 89 ? 14.776 -3.231 0.291 1.00 95.25 89 PRO A C 1
ATOM 684 O O . PRO A 1 89 ? 15.575 -4.175 0.331 1.00 95.25 89 PRO A O 1
ATOM 687 N N . ILE A 1 90 ? 13.473 -3.404 0.482 1.00 97.12 90 ILE A N 1
ATOM 688 C CA . ILE A 1 90 ? 12.871 -4.693 0.806 1.00 97.12 90 ILE A CA 1
ATOM 689 C C . ILE A 1 90 ? 12.951 -5.623 -0.401 1.00 97.12 90 ILE A C 1
ATOM 691 O O . ILE A 1 90 ? 12.609 -5.247 -1.521 1.00 97.12 90 ILE A O 1
ATOM 695 N N . LYS A 1 91 ? 13.423 -6.852 -0.191 1.00 95.88 91 LYS A N 1
ATOM 696 C CA . LYS A 1 91 ? 13.563 -7.842 -1.266 1.00 95.88 91 LYS A CA 1
ATOM 697 C C . LYS A 1 91 ? 12.202 -8.409 -1.665 1.00 95.88 91 LYS A C 1
ATOM 699 O O . LYS A 1 91 ? 11.301 -8.529 -0.838 1.00 95.88 91 LYS A O 1
ATOM 704 N N . LEU A 1 92 ? 12.082 -8.825 -2.923 1.00 95.38 92 LEU A N 1
ATOM 705 C CA . LEU A 1 92 ? 10.919 -9.572 -3.394 1.00 95.38 92 LEU A CA 1
ATOM 706 C C . LEU A 1 92 ? 10.679 -10.808 -2.506 1.00 95.38 92 LEU A C 1
ATOM 708 O O . LEU A 1 92 ? 11.608 -11.569 -2.234 1.00 95.38 92 LEU A O 1
ATOM 712 N N . GLY A 1 93 ? 9.438 -11.002 -2.057 1.00 95.00 93 GLY A N 1
ATOM 713 C CA . GLY A 1 93 ? 9.041 -12.096 -1.169 1.00 95.00 93 GLY A CA 1
ATOM 714 C C . GLY A 1 93 ? 9.268 -11.846 0.328 1.00 95.00 93 GLY A C 1
ATOM 715 O O . GLY A 1 93 ? 8.643 -12.536 1.135 1.00 95.00 93 GLY A O 1
ATOM 716 N N . ASP A 1 94 ? 10.087 -10.862 0.717 1.00 96.19 94 ASP A N 1
ATOM 717 C CA . ASP A 1 94 ? 10.224 -10.461 2.120 1.00 96.19 94 ASP A CA 1
ATOM 718 C C . ASP A 1 94 ? 9.029 -9.594 2.562 1.00 96.19 94 ASP A C 1
ATOM 720 O O . ASP A 1 94 ? 8.452 -8.824 1.789 1.00 96.19 94 ASP A O 1
ATOM 724 N N . THR A 1 95 ? 8.667 -9.713 3.840 1.00 96.06 95 THR A N 1
ATOM 725 C CA . THR A 1 95 ? 7.631 -8.897 4.481 1.00 96.06 95 THR A CA 1
ATOM 726 C C . THR A 1 95 ? 8.267 -7.710 5.197 1.00 96.06 95 THR A C 1
ATOM 728 O O . THR A 1 95 ? 9.152 -7.888 6.037 1.00 96.06 95 THR A O 1
ATOM 731 N N . TYR A 1 96 ? 7.780 -6.509 4.898 1.00 96.75 96 TYR A N 1
ATOM 732 C CA . TYR A 1 96 ? 8.076 -5.295 5.652 1.00 96.75 96 TYR A CA 1
ATOM 733 C C . TYR A 1 96 ? 6.974 -5.054 6.679 1.00 96.75 96 TYR A C 1
ATOM 735 O O . TYR A 1 96 ? 5.801 -5.109 6.313 1.00 96.75 96 TYR A O 1
ATOM 743 N N . SER A 1 97 ? 7.335 -4.770 7.928 1.00 95.88 97 SER A N 1
ATOM 744 C CA . SER A 1 97 ? 6.382 -4.505 9.009 1.00 95.88 97 SER A CA 1
ATOM 745 C C . SER A 1 97 ? 6.712 -3.193 9.703 1.00 95.88 97 SER A C 1
ATOM 747 O O . SER A 1 97 ? 7.883 -2.867 9.887 1.00 95.88 97 SER A O 1
ATOM 749 N N . TRP A 1 98 ? 5.682 -2.442 10.079 1.00 95.06 98 TRP A N 1
ATOM 750 C CA . TRP A 1 98 ? 5.825 -1.176 10.792 1.00 95.06 98 TRP A CA 1
ATOM 751 C C . TRP A 1 98 ? 4.563 -0.866 11.594 1.00 95.06 98 TRP A C 1
ATOM 753 O O . TRP A 1 98 ? 3.490 -1.385 11.302 1.00 95.06 98 TRP A O 1
ATOM 763 N N . SER A 1 99 ? 4.681 0.023 12.574 1.00 95.44 99 SER A N 1
ATOM 764 C CA . SER A 1 99 ? 3.533 0.619 13.259 1.00 95.44 99 SER A CA 1
ATOM 765 C C . SER A 1 99 ? 3.415 2.075 12.827 1.00 95.44 99 SER A C 1
ATOM 767 O O . SER A 1 99 ? 4.436 2.757 12.723 1.00 95.44 99 SER A O 1
ATOM 769 N N . ALA A 1 100 ? 2.198 2.565 12.608 1.00 95.00 100 ALA A N 1
ATOM 770 C CA . ALA A 1 100 ? 1.956 3.989 12.372 1.00 95.00 100 ALA A CA 1
ATOM 771 C C . ALA A 1 100 ? 0.810 4.495 13.248 1.00 95.00 100 ALA A C 1
ATOM 773 O O . ALA A 1 100 ? -0.094 3.737 13.610 1.00 95.00 100 ALA A O 1
ATOM 774 N N . ARG A 1 101 ? 0.859 5.786 13.588 1.00 95.12 101 ARG A N 1
ATOM 775 C CA . ARG A 1 101 ? -0.220 6.514 14.263 1.00 95.12 101 ARG A CA 1
ATOM 776 C C . ARG A 1 101 ? -0.429 7.846 13.555 1.00 95.12 101 ARG A C 1
ATOM 778 O O . ARG A 1 101 ? 0.297 8.806 13.794 1.00 95.12 101 ARG A O 1
ATOM 785 N N . GLU A 1 102 ? -1.454 7.910 12.723 1.00 92.69 102 GLU A N 1
ATOM 786 C CA . GLU A 1 102 ? -1.702 9.018 11.808 1.00 92.69 102 GLU A CA 1
ATOM 787 C C . GLU A 1 102 ? -2.920 9.821 12.265 1.00 92.69 102 GLU A C 1
ATOM 789 O O . GLU A 1 102 ? -3.896 9.271 12.784 1.00 92.69 102 GLU A O 1
ATOM 794 N N . LYS A 1 103 ? -2.874 11.145 12.086 1.00 93.06 103 LYS A N 1
ATOM 795 C CA . LYS A 1 103 ? -4.069 11.971 12.269 1.00 93.06 103 LYS A CA 1
ATOM 796 C C . LYS A 1 103 ? -5.032 11.669 11.122 1.00 93.06 103 LYS A C 1
ATOM 798 O O . LYS A 1 103 ? -4.668 11.851 9.964 1.00 93.06 103 LYS A O 1
ATOM 803 N N . TYR A 1 104 ? -6.257 11.280 11.448 1.00 90.19 104 TYR A N 1
ATOM 804 C CA . TYR A 1 104 ? -7.318 11.020 10.484 1.00 90.19 104 TYR A CA 1
ATOM 805 C C . TYR A 1 104 ? -8.527 11.893 10.812 1.00 90.19 104 TYR A C 1
ATOM 807 O O . TYR A 1 104 ? -9.208 11.662 11.807 1.00 90.19 104 TYR A O 1
ATOM 815 N N . ILE A 1 105 ? -8.770 12.918 9.990 1.00 89.31 105 ILE A N 1
ATOM 816 C CA . ILE A 1 105 ? -9.838 13.912 10.186 1.00 89.31 105 ILE A CA 1
ATOM 817 C C . ILE A 1 105 ? -9.779 14.504 11.613 1.00 89.31 105 ILE A C 1
ATOM 819 O O . ILE A 1 105 ? -8.887 15.313 11.900 1.00 89.31 105 ILE A O 1
ATOM 823 N N . ASP A 1 106 ? -10.674 14.063 12.501 1.00 91.12 106 ASP A N 1
ATOM 824 C CA . ASP A 1 106 ? -10.848 14.544 13.876 1.00 91.12 106 ASP A CA 1
ATOM 825 C C . ASP A 1 106 ? -10.426 13.504 14.939 1.00 91.12 106 ASP A C 1
ATOM 827 O O . ASP A 1 106 ? -10.656 13.692 16.136 1.00 91.12 106 ASP A O 1
ATOM 831 N N . THR A 1 107 ? -9.775 12.414 14.523 1.00 95.00 107 THR A N 1
ATOM 832 C CA . THR A 1 107 ? -9.219 11.380 15.403 1.00 95.00 107 THR A CA 1
ATOM 833 C C . THR A 1 107 ? -7.772 11.036 15.038 1.00 95.00 107 THR A C 1
ATOM 835 O O . THR A 1 107 ? -7.183 11.590 14.107 1.00 95.00 107 THR A O 1
ATOM 838 N N . TYR A 1 108 ? -7.167 10.131 15.800 1.00 96.00 108 TYR A N 1
ATOM 839 C CA . TYR A 1 108 ? -5.944 9.445 15.405 1.00 96.00 108 TYR A CA 1
ATOM 840 C C . TYR A 1 108 ? -6.253 7.976 15.179 1.00 96.00 108 TYR A C 1
ATOM 842 O O . TYR A 1 108 ? -6.907 7.345 16.010 1.00 96.00 108 TYR A O 1
ATOM 850 N N . ALA A 1 109 ? -5.749 7.449 14.070 1.00 96.44 109 ALA A N 1
ATOM 851 C CA . ALA A 1 109 ? -5.794 6.036 13.754 1.00 96.44 109 ALA A CA 1
ATOM 852 C C . ALA A 1 109 ? -4.404 5.431 13.939 1.00 96.44 109 ALA A C 1
ATOM 854 O O . ALA A 1 109 ? -3.405 6.031 13.543 1.00 96.44 109 ALA A O 1
ATOM 855 N N . SER A 1 110 ? -4.327 4.250 14.542 1.00 97.25 110 SER A N 1
ATOM 856 C CA . SER A 1 110 ? -3.076 3.508 14.672 1.00 97.25 110 SER A CA 1
ATOM 857 C C . SER A 1 110 ? -3.260 2.045 14.326 1.00 97.25 110 SER A C 1
ATOM 859 O O . SER A 1 110 ? -4.321 1.481 14.578 1.00 97.25 110 SER A O 1
ATOM 861 N N . ALA A 1 111 ? -2.233 1.440 13.740 1.00 97.88 111 ALA A N 1
ATOM 862 C CA . ALA A 1 111 ? -2.194 0.009 13.479 1.00 97.88 111 ALA A CA 1
ATOM 863 C C . ALA A 1 111 ? -0.752 -0.479 13.313 1.00 97.88 111 ALA A C 1
ATOM 865 O O . ALA A 1 111 ? 0.166 0.301 13.039 1.00 97.88 111 ALA A O 1
ATOM 866 N N . ASP A 1 112 ? -0.595 -1.791 13.442 1.00 97.88 112 ASP A N 1
ATOM 867 C CA . ASP A 1 112 ? 0.580 -2.534 13.021 1.00 97.88 112 ASP A CA 1
ATOM 868 C C . ASP A 1 112 ? 0.316 -3.100 11.624 1.00 97.88 112 ASP A C 1
ATOM 870 O O . ASP A 1 112 ? -0.592 -3.913 11.415 1.00 97.88 112 ASP A O 1
ATOM 874 N N . TYR A 1 113 ? 1.117 -2.658 10.666 1.00 97.50 113 TYR A N 1
ATOM 875 C CA . TYR A 1 113 ? 1.017 -3.014 9.264 1.00 97.50 113 TYR A CA 1
ATOM 876 C C . TYR A 1 113 ? 2.077 -4.037 8.882 1.00 97.50 113 TYR A C 1
ATOM 878 O O . TYR A 1 113 ? 3.192 -4.052 9.410 1.00 97.50 113 TYR A O 1
ATOM 886 N N . SER A 1 114 ? 1.751 -4.849 7.883 1.00 97.25 114 SER A N 1
ATOM 887 C CA . SER A 1 114 ? 2.756 -5.556 7.101 1.00 97.25 114 SER A CA 1
ATOM 888 C C . SER A 1 114 ? 2.423 -5.510 5.618 1.00 97.25 114 SER A C 1
ATOM 890 O O . SER A 1 114 ? 1.251 -5.560 5.251 1.00 97.25 114 SER A O 1
ATOM 892 N N . PHE A 1 115 ? 3.450 -5.431 4.777 1.00 97.38 115 PHE A N 1
ATOM 893 C CA . PHE A 1 115 ? 3.334 -5.405 3.324 1.00 97.38 115 PHE A CA 1
ATOM 894 C C . PHE A 1 115 ? 4.333 -6.386 2.715 1.00 97.38 115 PHE A C 1
ATOM 896 O O . PHE A 1 115 ? 5.511 -6.400 3.075 1.00 97.38 115 PHE A O 1
ATOM 903 N N . THR A 1 116 ? 3.866 -7.217 1.787 1.00 97.50 116 THR A N 1
ATOM 904 C CA . THR A 1 116 ? 4.704 -8.183 1.068 1.00 97.50 116 THR A CA 1
ATOM 905 C C . THR A 1 116 ? 4.435 -8.103 -0.424 1.00 97.50 116 THR A C 1
ATOM 907 O O . THR A 1 116 ? 3.302 -8.305 -0.860 1.00 97.50 116 THR A O 1
ATOM 910 N N . VAL A 1 117 ? 5.488 -7.914 -1.217 1.00 97.75 117 VAL A N 1
ATOM 911 C CA . VAL A 1 117 ? 5.434 -8.134 -2.666 1.00 97.75 117 VAL A CA 1
ATOM 912 C C . VAL A 1 117 ? 5.591 -9.632 -2.918 1.00 97.75 117 VAL A C 1
ATOM 914 O O . VAL A 1 117 ? 6.648 -10.198 -2.646 1.00 97.75 117 VAL A O 1
ATOM 917 N N . LYS A 1 118 ? 4.534 -10.293 -3.398 1.00 97.31 118 LYS A N 1
ATOM 918 C CA . LYS A 1 118 ? 4.507 -11.750 -3.614 1.00 97.31 118 LYS A CA 1
ATOM 919 C C . LYS A 1 118 ? 5.008 -12.137 -4.999 1.00 97.31 118 LYS A C 1
ATOM 921 O O . LYS A 1 118 ? 5.660 -13.164 -5.145 1.00 97.31 118 LYS A O 1
ATOM 926 N N . ASN A 1 119 ? 4.666 -11.343 -6.009 1.00 97.62 119 ASN A N 1
ATOM 927 C CA . ASN A 1 119 ? 4.991 -11.632 -7.398 1.00 97.62 119 ASN A CA 1
ATOM 928 C C . ASN A 1 119 ? 5.098 -10.343 -8.213 1.00 97.62 119 ASN A C 1
ATOM 930 O O . ASN A 1 119 ? 4.352 -9.397 -7.965 1.00 97.62 119 ASN A O 1
ATOM 934 N N . VAL A 1 120 ? 5.977 -10.342 -9.214 1.00 97.81 120 VAL A N 1
ATOM 935 C CA . VAL A 1 120 ? 6.132 -9.255 -10.186 1.00 97.81 120 VAL A CA 1
ATOM 936 C C . VAL A 1 120 ? 6.142 -9.867 -11.580 1.00 97.81 120 VAL A C 1
ATOM 938 O O . VAL A 1 120 ? 7.036 -10.638 -11.925 1.00 97.81 120 VAL A O 1
ATOM 941 N N . LYS A 1 121 ? 5.135 -9.535 -12.388 1.00 96.62 121 LYS A N 1
ATOM 942 C CA . LYS A 1 121 ? 4.976 -10.037 -13.754 1.00 96.62 121 LYS A CA 1
ATOM 943 C C . LYS A 1 121 ? 5.085 -8.874 -14.746 1.00 96.62 121 LYS A C 1
ATOM 945 O O . LYS A 1 121 ? 4.278 -7.954 -14.650 1.00 96.62 121 LYS A O 1
ATOM 950 N N . PRO A 1 122 ? 6.010 -8.907 -15.720 1.00 96.56 122 PRO A N 1
ATOM 951 C CA . PRO A 1 122 ? 5.988 -7.969 -16.840 1.00 96.56 122 PRO A CA 1
ATOM 952 C C . PRO A 1 122 ? 4.666 -8.055 -17.611 1.00 96.56 122 PRO A C 1
ATOM 954 O O . PRO A 1 122 ? 4.180 -9.156 -17.880 1.00 96.56 122 PRO A O 1
ATOM 957 N N . ILE A 1 123 ? 4.102 -6.904 -17.962 1.00 94.00 123 ILE A N 1
ATOM 958 C CA . ILE A 1 123 ? 2.896 -6.788 -18.790 1.00 94.00 123 ILE A CA 1
ATOM 959 C C . ILE A 1 123 ? 3.143 -5.785 -19.916 1.00 94.00 123 ILE A C 1
ATOM 961 O O . ILE A 1 123 ? 4.062 -4.967 -19.852 1.00 94.00 123 ILE A O 1
ATOM 965 N N . THR A 1 124 ? 2.341 -5.869 -20.967 1.00 92.56 124 THR A N 1
ATOM 966 C CA . THR A 1 124 ? 2.430 -4.982 -22.129 1.00 92.56 124 THR A CA 1
ATOM 967 C C . THR A 1 124 ? 1.542 -3.749 -21.963 1.00 92.56 124 THR A C 1
ATOM 969 O O . THR A 1 124 ? 0.645 -3.724 -21.120 1.00 92.56 124 THR A O 1
ATOM 972 N N . LEU A 1 125 ? 1.764 -2.725 -22.792 1.00 89.00 125 LEU A N 1
ATOM 973 C CA . LEU A 1 125 ? 0.836 -1.597 -22.890 1.00 89.00 125 LEU A CA 1
ATOM 974 C C . LEU A 1 125 ? -0.566 -2.070 -23.306 1.00 89.00 125 LEU A C 1
ATOM 976 O O . LEU A 1 125 ? -1.540 -1.615 -22.721 1.00 89.00 125 LEU A O 1
ATOM 980 N N . ASP A 1 126 ? -0.665 -3.025 -24.234 1.00 90.62 126 ASP A N 1
ATOM 981 C CA . ASP A 1 126 ? -1.946 -3.595 -24.669 1.00 90.62 126 ASP A CA 1
ATOM 982 C C . ASP A 1 126 ? -2.699 -4.252 -23.499 1.00 90.62 126 ASP A C 1
ATOM 984 O O . ASP A 1 126 ? -3.908 -4.063 -23.354 1.00 90.62 126 ASP A O 1
ATOM 988 N N . ASP A 1 127 ? -1.990 -4.968 -22.614 1.00 89.44 127 ASP A N 1
ATOM 989 C CA . ASP A 1 127 ? -2.583 -5.535 -21.395 1.00 89.44 127 ASP A CA 1
ATOM 990 C C . ASP A 1 127 ? -3.154 -4.427 -20.496 1.00 89.44 127 ASP A C 1
ATOM 992 O O . ASP A 1 127 ? -4.267 -4.548 -19.988 1.00 89.44 127 ASP A O 1
ATOM 996 N N . VAL A 1 128 ? -2.417 -3.330 -20.319 1.00 86.69 128 VAL A N 1
ATOM 997 C CA . VAL A 1 128 ? -2.833 -2.178 -19.504 1.00 86.69 128 VAL A CA 1
ATOM 998 C C . VAL A 1 128 ? -4.032 -1.451 -20.125 1.00 86.69 128 VAL A C 1
ATOM 1000 O O . VAL A 1 128 ? -4.997 -1.133 -19.427 1.0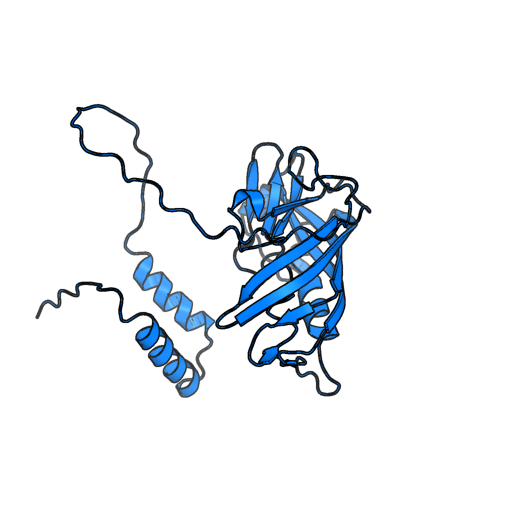0 86.69 128 VAL A O 1
ATOM 1003 N N . GLU A 1 129 ? -4.018 -1.234 -21.440 1.00 86.31 129 GLU A N 1
ATOM 1004 C CA . GLU A 1 129 ? -5.108 -0.586 -22.174 1.00 86.31 129 GLU A CA 1
ATOM 1005 C C . GLU A 1 129 ? -6.377 -1.443 -22.208 1.00 86.31 129 GLU A C 1
ATOM 1007 O O . GLU A 1 129 ? -7.485 -0.900 -22.150 1.00 86.31 129 GLU A O 1
ATOM 1012 N N . SER A 1 130 ? -6.243 -2.774 -22.200 1.00 87.00 130 SER A N 1
ATOM 1013 C CA . SER A 1 130 ? -7.378 -3.701 -22.088 1.00 87.00 130 SER A CA 1
ATOM 1014 C C . SER A 1 130 ? -8.148 -3.558 -20.767 1.00 87.00 130 SER A C 1
ATOM 1016 O O . SER A 1 130 ? -9.335 -3.878 -20.704 1.00 87.00 130 SER A O 1
ATOM 1018 N N . LEU A 1 131 ? -7.500 -3.010 -19.732 1.00 82.75 131 LEU A N 1
ATOM 1019 C CA . LEU A 1 131 ? -8.097 -2.696 -18.431 1.00 82.75 131 LEU A CA 1
ATOM 1020 C C . LEU A 1 131 ? -8.707 -1.284 -18.387 1.00 82.75 131 LEU A C 1
ATOM 1022 O O . LEU A 1 131 ? -9.196 -0.849 -17.347 1.00 82.75 131 LEU A O 1
ATOM 1026 N N . GLY A 1 132 ? -8.696 -0.562 -19.512 1.00 81.94 132 GLY A N 1
ATOM 1027 C CA . GLY A 1 132 ? -9.266 0.777 -19.647 1.00 81.94 132 GLY A CA 1
ATOM 1028 C C . GLY A 1 132 ? -8.327 1.918 -19.248 1.00 81.94 132 GLY A C 1
ATOM 1029 O O . GLY A 1 132 ? -8.745 3.077 -19.291 1.00 81.94 132 GLY A O 1
ATOM 1030 N N . ILE A 1 133 ? -7.070 1.628 -18.899 1.00 80.25 133 ILE A N 1
ATOM 1031 C CA . ILE A 1 133 ? -6.074 2.635 -18.512 1.00 80.25 133 ILE A CA 1
ATOM 1032 C C . ILE A 1 133 ? -5.363 3.150 -19.766 1.00 80.25 133 ILE A C 1
ATOM 1034 O O . ILE A 1 133 ? -4.842 2.369 -20.553 1.00 80.25 133 ILE A O 1
ATOM 1038 N N . ARG A 1 134 ? -5.315 4.472 -19.960 1.00 80.25 134 ARG A N 1
ATOM 1039 C CA . ARG A 1 134 ? -4.713 5.091 -21.153 1.00 80.25 134 ARG A CA 1
ATOM 1040 C C . ARG A 1 134 ? -3.511 5.949 -20.778 1.00 80.25 134 ARG A C 1
ATOM 1042 O O . ARG A 1 134 ? -3.663 6.919 -20.044 1.00 80.25 134 ARG A O 1
ATOM 1049 N N . TYR A 1 135 ? -2.345 5.636 -21.342 1.00 73.81 135 TYR A N 1
ATOM 1050 C CA . TYR A 1 135 ? -1.093 6.379 -21.110 1.00 73.81 135 TYR A CA 1
ATOM 1051 C C . TYR A 1 135 ? -0.740 7.373 -22.230 1.00 73.81 135 TYR A C 1
ATOM 1053 O O . TYR A 1 135 ? 0.185 8.177 -22.085 1.00 73.81 135 TYR A O 1
ATOM 1061 N N . GLY A 1 136 ? -1.488 7.355 -23.339 1.00 74.75 136 GLY A N 1
ATOM 1062 C CA . GLY A 1 136 ? -1.287 8.264 -24.467 1.00 74.75 136 GLY A CA 1
ATOM 1063 C C . GLY A 1 136 ? 0.135 8.200 -25.035 1.00 74.75 136 GLY A C 1
ATOM 1064 O O . GLY A 1 136 ? 0.805 7.172 -24.974 1.00 74.75 136 GLY A O 1
ATOM 1065 N N . SER A 1 137 ? 0.624 9.323 -25.565 1.00 77.19 137 SER A N 1
ATOM 1066 C CA . SER A 1 137 ? 1.959 9.414 -26.175 1.00 77.19 137 SER A CA 1
ATOM 1067 C C . SER A 1 137 ? 3.115 9.146 -25.206 1.00 77.19 137 SER A C 1
ATOM 1069 O O . SER A 1 137 ? 4.212 8.824 -25.650 1.00 77.19 137 SER A O 1
ATOM 1071 N N . ASN A 1 138 ? 2.886 9.250 -23.894 1.00 73.81 138 ASN A N 1
ATOM 1072 C CA . ASN A 1 138 ? 3.929 9.061 -22.886 1.00 73.81 138 ASN A CA 1
ATOM 1073 C C . ASN A 1 138 ? 4.255 7.581 -22.637 1.00 73.81 138 ASN A C 1
ATOM 1075 O O . ASN A 1 138 ? 5.316 7.281 -22.095 1.00 73.81 138 ASN A O 1
ATOM 1079 N N . ALA A 1 139 ? 3.391 6.656 -23.072 1.00 78.69 139 ALA A N 1
ATOM 1080 C CA . ALA A 1 139 ? 3.570 5.217 -22.875 1.00 78.69 139 ALA A CA 1
ATOM 1081 C C . ALA A 1 139 ? 4.899 4.680 -23.432 1.00 78.69 139 ALA A C 1
ATOM 1083 O O . ALA A 1 139 ? 5.451 3.716 -22.911 1.00 78.69 139 ALA A O 1
ATOM 1084 N N . VAL A 1 140 ? 5.454 5.327 -24.465 1.00 82.94 140 VAL A N 1
ATOM 1085 C CA . VAL A 1 140 ? 6.733 4.933 -25.077 1.00 82.94 140 VAL A CA 1
ATOM 1086 C C . VAL A 1 140 ? 7.905 4.962 -24.088 1.00 82.94 140 VAL A C 1
ATOM 1088 O O . VAL A 1 140 ? 8.871 4.222 -24.280 1.00 82.94 140 VAL A O 1
ATOM 1091 N N . HIS A 1 141 ? 7.810 5.758 -23.020 1.00 85.94 141 HIS A N 1
ATOM 1092 C CA . HIS A 1 141 ? 8.849 5.912 -22.000 1.00 85.94 141 HIS A CA 1
ATOM 1093 C C . HIS A 1 141 ? 8.743 4.908 -20.847 1.00 85.94 141 HIS A C 1
ATOM 1095 O O . HIS A 1 141 ? 9.619 4.895 -19.979 1.00 85.94 141 HIS A O 1
ATOM 1101 N N . PHE A 1 142 ? 7.702 4.070 -20.838 1.00 90.19 142 PHE A N 1
ATOM 1102 C CA . PHE A 1 142 ? 7.402 3.193 -19.713 1.00 90.19 142 PHE A CA 1
ATOM 1103 C C . PHE A 1 142 ? 7.430 1.716 -20.091 1.00 90.19 142 PHE A C 1
ATOM 1105 O O . PHE A 1 142 ? 6.893 1.312 -21.123 1.00 90.19 142 PHE A O 1
ATOM 1112 N N . ASP A 1 143 ? 8.047 0.921 -19.224 1.00 93.25 143 ASP A N 1
ATOM 1113 C CA . ASP A 1 143 ? 7.718 -0.496 -19.098 1.00 93.25 143 ASP A CA 1
ATOM 1114 C C . ASP A 1 143 ? 6.600 -0.649 -18.064 1.00 93.25 143 ASP A C 1
ATOM 1116 O O . ASP A 1 143 ? 6.368 0.245 -17.251 1.00 93.25 143 ASP A O 1
ATOM 1120 N N . PHE A 1 144 ? 5.912 -1.788 -18.065 1.00 92.12 144 PHE A N 1
ATOM 1121 C CA . PHE A 1 144 ? 4.816 -2.041 -17.135 1.00 92.12 144 PHE A CA 1
ATOM 1122 C C . PHE A 1 144 ? 4.990 -3.383 -16.437 1.00 92.12 144 PHE A C 1
ATOM 1124 O O . PHE A 1 144 ? 5.401 -4.384 -17.033 1.00 92.12 144 PHE A O 1
ATOM 1131 N N . VAL A 1 145 ? 4.640 -3.414 -15.155 1.00 95.06 145 VAL A N 1
ATOM 1132 C CA . VAL A 1 145 ? 4.544 -4.652 -14.384 1.00 95.06 145 VAL A CA 1
ATOM 1133 C C . VAL A 1 145 ? 3.208 -4.730 -13.661 1.00 95.06 145 VAL A C 1
ATOM 1135 O O . VAL A 1 145 ? 2.668 -3.728 -13.199 1.00 95.06 145 VAL A O 1
ATOM 1138 N N . MET A 1 146 ? 2.698 -5.950 -13.534 1.00 94.88 146 MET A N 1
ATOM 1139 C CA . MET A 1 146 ? 1.641 -6.302 -12.601 1.00 94.88 146 MET A CA 1
ATOM 1140 C C . MET A 1 146 ? 2.274 -6.908 -11.353 1.00 94.88 146 MET A C 1
ATOM 1142 O O . MET A 1 146 ? 2.964 -7.929 -11.425 1.00 94.88 146 MET A O 1
ATOM 1146 N N . ILE A 1 147 ? 2.040 -6.279 -10.211 1.00 96.69 147 ILE A N 1
ATOM 1147 C CA . ILE A 1 147 ? 2.572 -6.703 -8.922 1.00 96.69 147 ILE A CA 1
ATOM 1148 C C . ILE A 1 147 ? 1.443 -7.305 -8.104 1.00 96.69 147 ILE A C 1
ATOM 1150 O O . ILE A 1 147 ? 0.446 -6.637 -7.867 1.00 96.69 147 ILE A O 1
ATOM 1154 N N . THR A 1 148 ? 1.613 -8.526 -7.610 1.00 96.81 148 THR A N 1
ATOM 1155 C CA . THR A 1 148 ? 0.711 -9.086 -6.598 1.00 96.81 148 THR A CA 1
ATOM 1156 C C . THR A 1 148 ? 1.277 -8.785 -5.217 1.00 96.81 148 THR A C 1
ATOM 1158 O O . THR A 1 148 ? 2.395 -9.204 -4.899 1.00 96.81 148 THR A O 1
ATOM 1161 N N . ALA A 1 149 ? 0.510 -8.078 -4.391 1.00 97.38 149 ALA A N 1
ATOM 1162 C CA . ALA A 1 149 ? 0.893 -7.698 -3.036 1.00 97.38 149 ALA A CA 1
ATOM 1163 C C . ALA A 1 149 ? -0.079 -8.261 -1.993 1.00 97.38 149 ALA A C 1
ATOM 1165 O O . ALA A 1 149 ? -1.238 -8.548 -2.293 1.00 97.38 149 ALA A O 1
ATOM 1166 N N . GLU A 1 150 ? 0.401 -8.423 -0.764 1.00 97.62 150 GLU A N 1
ATOM 1167 C CA . GLU A 1 150 ? -0.394 -8.747 0.422 1.00 97.62 150 GLU A CA 1
ATOM 1168 C C . GLU A 1 150 ? -0.148 -7.681 1.487 1.00 97.62 150 GLU A C 1
ATOM 1170 O O . GLU A 1 150 ? 1.006 -7.350 1.771 1.00 97.62 150 GLU A O 1
ATOM 1175 N N . VAL A 1 151 ? -1.227 -7.195 2.093 1.00 97.12 151 VAL A N 1
ATOM 1176 C CA . VAL A 1 151 ? -1.205 -6.268 3.221 1.00 97.12 151 VAL A CA 1
ATOM 1177 C C . VAL A 1 151 ? -1.936 -6.899 4.397 1.00 97.12 151 VAL A C 1
ATOM 1179 O O . VAL A 1 151 ? -2.972 -7.546 4.226 1.00 97.12 151 VAL A O 1
ATOM 1182 N N . LYS A 1 152 ? -1.403 -6.710 5.602 1.00 97.94 152 LYS A N 1
ATOM 1183 C CA . LYS A 1 152 ? -2.094 -7.060 6.847 1.00 97.94 152 LYS A CA 1
ATOM 1184 C C . LYS A 1 152 ? -2.141 -5.850 7.756 1.00 97.94 152 LYS A C 1
ATOM 1186 O O . LYS A 1 152 ? -1.126 -5.178 7.921 1.00 97.94 152 LYS A O 1
ATOM 1191 N N . VAL A 1 153 ? -3.304 -5.627 8.344 1.00 97.81 153 VAL A N 1
ATOM 1192 C CA . VAL A 1 153 ? -3.559 -4.633 9.379 1.00 97.81 153 VAL A CA 1
ATOM 1193 C C . VAL A 1 153 ? -3.882 -5.404 10.645 1.00 97.81 153 VAL A C 1
ATOM 1195 O O . VAL A 1 153 ? -4.797 -6.223 10.656 1.00 97.81 153 VAL A O 1
ATOM 1198 N N . SER A 1 154 ? -3.131 -5.148 11.705 1.00 98.06 154 SER A N 1
ATOM 1199 C CA . SER A 1 154 ? -3.337 -5.742 13.024 1.00 98.06 154 SER A CA 1
ATOM 1200 C C . SER A 1 154 ? -3.308 -4.654 14.087 1.00 98.06 154 SER A C 1
ATOM 1202 O O . SER A 1 154 ? -2.748 -3.580 13.870 1.00 98.06 154 SER A O 1
ATOM 1204 N N . ASN A 1 155 ? -3.952 -4.904 15.227 1.00 97.94 155 ASN A N 1
ATOM 1205 C CA . ASN A 1 155 ? -4.065 -3.925 16.311 1.00 97.94 155 ASN A CA 1
ATOM 1206 C C . ASN A 1 155 ? -4.624 -2.556 15.863 1.00 97.94 155 ASN A C 1
ATOM 1208 O O . ASN A 1 155 ? -4.278 -1.541 16.467 1.00 97.94 155 ASN A O 1
ATOM 1212 N N . GLY A 1 156 ? -5.483 -2.525 14.835 1.00 97.38 156 GLY A N 1
ATOM 1213 C CA . GLY A 1 156 ? -6.023 -1.295 14.258 1.00 97.38 156 GLY A CA 1
ATOM 1214 C C . GLY A 1 156 ? -7.046 -0.627 15.175 1.00 97.38 156 GLY A C 1
ATOM 1215 O O . GLY A 1 156 ? -8.009 -1.276 15.587 1.00 97.38 156 GLY A O 1
ATOM 1216 N N . LYS A 1 157 ? -6.843 0.646 15.523 1.00 97.88 157 LYS A N 1
ATOM 1217 C CA . LYS A 1 157 ? -7.638 1.394 16.514 1.00 97.88 157 LYS A CA 1
ATOM 1218 C C . LYS A 1 157 ? -7.832 2.843 16.087 1.00 97.88 157 LYS A C 1
ATOM 1220 O O . LYS A 1 157 ? -6.969 3.415 15.426 1.00 97.88 157 LYS A O 1
ATOM 1225 N N . ILE A 1 158 ? -8.926 3.445 16.545 1.00 97.94 158 ILE A N 1
ATOM 1226 C CA . ILE A 1 158 ? -9.124 4.900 16.555 1.00 97.94 158 ILE A CA 1
ATOM 1227 C C . ILE A 1 158 ? -9.233 5.397 17.998 1.00 97.94 158 ILE A C 1
ATOM 1229 O O . ILE A 1 158 ? -9.728 4.684 18.874 1.00 97.94 158 ILE A O 1
ATOM 1233 N N . GLU A 1 159 ? -8.760 6.611 18.263 1.00 97.88 159 GLU A N 1
ATOM 1234 C CA . GLU A 1 159 ? -8.740 7.169 19.623 1.00 97.88 159 GLU A CA 1
ATOM 1235 C C . GLU A 1 159 ? -10.078 7.766 20.065 1.00 97.88 159 GLU A C 1
ATOM 1237 O O . GLU A 1 159 ? -10.359 7.852 21.261 1.00 97.88 159 GLU A O 1
ATOM 1242 N N . SER A 1 160 ? -10.912 8.186 19.117 1.00 97.44 160 SER A N 1
ATOM 1243 C CA . SER A 1 160 ? -12.177 8.871 19.381 1.00 97.44 160 SER A CA 1
ATOM 1244 C C . SER A 1 160 ? -13.173 8.655 18.243 1.00 97.44 160 SER A C 1
ATOM 1246 O O . SER A 1 160 ? -12.786 8.461 17.096 1.00 97.44 160 SER A O 1
ATOM 1248 N N . GLY A 1 161 ? -14.466 8.721 18.566 1.00 96.38 161 GLY A N 1
ATOM 1249 C CA . GLY A 1 161 ? -15.536 8.665 17.572 1.00 96.38 161 GLY A CA 1
ATOM 1250 C C . GLY A 1 161 ? -15.770 7.276 16.971 1.00 96.38 161 GLY A C 1
ATOM 1251 O O . GLY A 1 161 ? -15.641 6.251 17.646 1.00 96.38 161 GLY A O 1
ATOM 1252 N N . GLU A 1 162 ? -16.191 7.279 15.711 1.00 95.69 162 GLU A N 1
ATOM 1253 C CA . GLU A 1 162 ? -16.526 6.103 14.913 1.00 95.69 162 GLU A CA 1
ATOM 1254 C C . GLU A 1 162 ? -16.107 6.371 13.465 1.00 95.69 162 GLU A C 1
ATOM 1256 O O . GLU A 1 162 ? -16.476 7.405 12.914 1.00 95.69 162 GLU A O 1
ATOM 1261 N N . GLU A 1 163 ? -15.378 5.440 12.849 1.00 94.50 163 GLU A N 1
ATOM 1262 C CA . GLU A 1 163 ? -14.860 5.588 11.485 1.00 94.50 163 GLU A CA 1
ATOM 1263 C C . GLU A 1 163 ? -15.091 4.336 10.641 1.00 94.50 163 GLU A C 1
ATOM 1265 O O . GLU A 1 163 ? -15.167 3.220 11.153 1.00 94.50 163 GLU A O 1
ATOM 1270 N N . PHE A 1 164 ? -15.182 4.501 9.322 1.00 93.25 164 PHE A N 1
ATOM 1271 C CA . PHE A 1 164 ? -15.244 3.370 8.394 1.00 93.25 164 PHE A CA 1
ATOM 1272 C C . PHE A 1 164 ? -13.879 2.689 8.302 1.00 93.25 164 PHE A C 1
ATOM 1274 O O . PHE A 1 164 ? -12.913 3.326 7.897 1.00 93.25 164 PHE A O 1
ATOM 1281 N N . MET A 1 165 ? -13.807 1.389 8.606 1.00 91.56 165 MET A N 1
ATOM 1282 C CA . MET A 1 165 ? -12.548 0.636 8.736 1.00 91.56 165 MET A CA 1
ATOM 1283 C C . MET A 1 165 ? -11.615 0.752 7.525 1.00 91.56 165 MET A C 1
ATOM 1285 O O . MET A 1 165 ? -10.402 0.756 7.677 1.00 91.56 165 MET A O 1
ATOM 1289 N N . TYR A 1 166 ? -12.163 0.856 6.318 1.00 86.19 166 TYR A N 1
ATOM 1290 C CA . TYR A 1 166 ? -11.365 0.956 5.099 1.00 86.19 166 TYR A CA 1
ATOM 1291 C C . TYR A 1 166 ? -10.468 2.207 5.074 1.00 86.19 166 TYR A C 1
ATOM 1293 O O . TYR A 1 166 ? -9.289 2.114 4.749 1.00 86.19 166 TYR A O 1
ATOM 1301 N N . LEU A 1 167 ? -11.006 3.377 5.430 1.00 85.44 167 LEU A N 1
ATOM 1302 C CA . LEU A 1 167 ? -10.366 4.660 5.131 1.00 85.44 167 LEU A CA 1
ATOM 1303 C C . LEU A 1 167 ? -9.081 4.943 5.931 1.00 85.44 167 LEU A C 1
ATOM 1305 O O . LEU A 1 167 ? -8.089 5.311 5.309 1.00 85.44 167 LEU A O 1
ATOM 1309 N N . PRO A 1 168 ? -9.040 4.788 7.268 1.00 89.62 168 PRO A N 1
ATOM 1310 C CA . PRO A 1 168 ? -7.848 5.134 8.037 1.00 89.62 168 PRO A CA 1
ATOM 1311 C C . PRO A 1 168 ? -6.732 4.083 7.939 1.00 89.62 168 PRO A C 1
ATOM 1313 O O . PRO A 1 168 ? -5.587 4.373 8.282 1.00 89.62 168 PRO A O 1
ATOM 1316 N N . PHE A 1 169 ? -7.045 2.861 7.498 1.00 93.19 169 PHE A N 1
ATOM 1317 C CA . PHE A 1 169 ? -6.113 1.729 7.535 1.00 93.19 169 PHE A CA 1
ATOM 1318 C C . PHE A 1 169 ? -5.658 1.248 6.149 1.00 93.19 169 PHE A C 1
ATOM 1320 O O . PHE A 1 169 ? -4.671 0.518 6.060 1.00 93.19 169 PHE A O 1
ATOM 1327 N N . ALA A 1 170 ? -6.309 1.669 5.061 1.00 88.69 170 ALA A N 1
ATOM 1328 C CA . ALA A 1 170 ? -5.819 1.424 3.706 1.00 88.69 170 ALA A CA 1
ATOM 1329 C C . ALA A 1 170 ? -4.428 2.047 3.497 1.00 88.69 170 ALA A C 1
ATOM 1331 O O . ALA A 1 170 ? -4.119 3.085 4.078 1.00 88.69 170 ALA A O 1
ATOM 1332 N N . ARG A 1 171 ? -3.577 1.387 2.703 1.00 89.00 171 ARG A N 1
ATOM 1333 C CA . ARG A 1 171 ? -2.212 1.844 2.396 1.00 89.00 171 ARG A CA 1
ATOM 1334 C C . ARG A 1 171 ? -2.076 2.211 0.926 1.00 89.00 171 ARG A C 1
ATOM 1336 O O . ARG A 1 171 ? -2.446 1.413 0.064 1.00 89.00 171 ARG A O 1
ATOM 1343 N N . ASP A 1 172 ? -1.475 3.370 0.689 1.00 86.06 172 ASP A N 1
ATOM 1344 C CA . ASP A 1 172 ? -1.360 3.971 -0.637 1.00 86.06 172 ASP A CA 1
ATOM 1345 C C . ASP A 1 172 ? -0.133 3.452 -1.387 1.00 86.06 172 ASP A C 1
ATOM 1347 O O . ASP A 1 172 ? 0.984 3.380 -0.844 1.00 86.06 172 ASP A O 1
ATOM 1351 N N . ILE A 1 173 ? -0.325 3.155 -2.670 1.00 91.19 173 ILE A N 1
ATOM 1352 C CA . ILE A 1 173 ? 0.766 2.878 -3.591 1.00 91.19 173 ILE A CA 1
ATOM 1353 C C . ILE A 1 173 ? 1.180 4.197 -4.228 1.00 91.19 173 ILE A C 1
ATOM 1355 O O . ILE A 1 173 ? 0.564 4.699 -5.163 1.00 91.19 173 ILE A O 1
ATOM 1359 N N . TRP A 1 174 ? 2.274 4.763 -3.725 1.00 90.19 174 TRP A N 1
ATOM 1360 C CA . TRP A 1 174 ? 2.747 6.066 -4.181 1.00 90.19 174 TRP A CA 1
ATOM 1361 C C . TRP A 1 174 ? 3.200 6.041 -5.646 1.00 90.19 174 TRP A C 1
ATOM 1363 O O . TRP A 1 174 ? 2.930 6.972 -6.409 1.00 90.19 174 TRP A O 1
ATOM 1373 N N . GLY A 1 175 ? 3.882 4.965 -6.048 1.00 92.00 175 GLY A N 1
ATOM 1374 C CA . GLY A 1 175 ? 4.332 4.780 -7.421 1.00 92.00 175 GLY A CA 1
ATOM 1375 C C . GLY A 1 175 ? 5.644 4.029 -7.537 1.00 92.00 175 GLY A C 1
ATOM 1376 O O . GLY A 1 175 ? 5.940 3.141 -6.735 1.00 92.00 175 GLY A O 1
ATOM 1377 N N . SER A 1 176 ? 6.416 4.363 -8.568 1.00 93.81 176 SER A N 1
ATOM 1378 C CA . SER A 1 176 ? 7.738 3.791 -8.806 1.00 93.81 176 SER A CA 1
ATOM 1379 C C . SER A 1 176 ? 8.827 4.847 -8.699 1.00 93.81 176 SER A C 1
ATOM 1381 O O . SER A 1 176 ? 8.607 6.029 -8.974 1.00 93.81 176 SER A O 1
ATOM 1383 N N . LYS A 1 177 ? 10.018 4.417 -8.280 1.00 94.31 177 LYS A N 1
ATOM 1384 C CA . LYS A 1 177 ? 11.200 5.278 -8.191 1.00 94.31 177 LYS A CA 1
ATOM 1385 C C . LYS A 1 177 ? 12.439 4.548 -8.680 1.00 94.31 177 LYS A C 1
ATOM 1387 O O . LYS A 1 177 ? 12.592 3.361 -8.408 1.00 94.31 177 LYS A O 1
ATOM 1392 N N . THR A 1 178 ? 13.326 5.247 -9.376 1.00 93.81 178 THR A N 1
ATOM 1393 C CA . THR A 1 178 ? 14.642 4.729 -9.758 1.00 93.81 178 THR A CA 1
ATOM 1394 C C . THR A 1 178 ? 15.684 5.015 -8.682 1.00 93.81 178 THR A C 1
ATOM 1396 O O . THR A 1 178 ? 15.526 5.924 -7.865 1.00 93.81 178 THR A O 1
ATOM 1399 N N . SER A 1 179 ? 16.806 4.297 -8.714 1.00 88.31 179 SER A N 1
ATOM 1400 C CA . SER A 1 179 ? 17.962 4.579 -7.844 1.00 88.31 179 SER A CA 1
ATOM 1401 C C . SER A 1 179 ? 18.540 5.990 -8.040 1.00 88.31 179 SER A C 1
ATOM 1403 O O . SER A 1 179 ? 19.122 6.557 -7.122 1.00 88.31 179 SER A O 1
ATOM 1405 N N . THR A 1 180 ? 18.327 6.595 -9.213 1.00 86.62 180 THR A N 1
ATOM 1406 C CA . THR A 1 180 ? 18.716 7.981 -9.529 1.00 86.62 180 THR A CA 1
ATOM 1407 C C . THR A 1 180 ? 17.695 9.032 -9.078 1.00 86.62 180 THR A C 1
ATOM 1409 O O . THR A 1 180 ? 17.913 10.224 -9.286 1.00 86.62 180 THR A O 1
ATOM 1412 N N . GLY A 1 181 ? 16.583 8.614 -8.466 1.00 83.81 181 GLY A N 1
ATOM 1413 C CA . GLY A 1 181 ? 15.563 9.501 -7.908 1.00 83.81 181 GLY A CA 1
ATOM 1414 C C . GLY A 1 181 ? 14.432 9.893 -8.86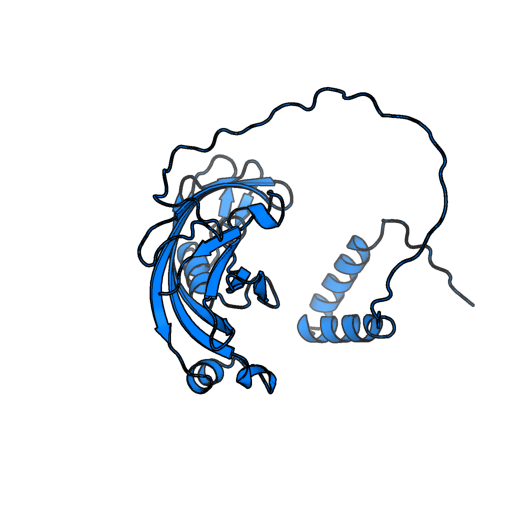2 1.00 83.81 181 GLY A C 1
ATOM 1415 O O . GLY A 1 181 ? 13.505 10.581 -8.427 1.00 83.81 181 GLY A O 1
ATOM 1416 N N . MET A 1 182 ? 14.447 9.438 -10.121 1.00 89.62 182 MET A N 1
ATOM 1417 C CA . MET A 1 182 ? 13.318 9.640 -11.039 1.00 89.62 182 MET A CA 1
ATOM 1418 C C . MET A 1 182 ? 12.104 8.878 -10.524 1.00 89.62 182 MET A C 1
ATOM 1420 O O . MET A 1 182 ? 12.241 7.750 -10.059 1.00 89.62 182 MET A O 1
ATOM 1424 N N . SER A 1 183 ? 10.926 9.493 -10.584 1.00 90.62 183 SER A N 1
ATOM 1425 C CA . SER A 1 183 ? 9.710 8.918 -10.011 1.00 90.62 183 SER A CA 1
ATOM 1426 C C . SER A 1 183 ? 8.557 8.967 -11.001 1.00 90.62 183 SER A C 1
ATOM 1428 O O . SER A 1 183 ? 8.381 9.970 -11.692 1.00 90.62 183 SER A O 1
ATOM 1430 N N . ILE A 1 184 ? 7.751 7.908 -11.024 1.00 89.50 184 ILE A N 1
ATOM 1431 C CA . ILE A 1 184 ? 6.446 7.891 -11.682 1.00 89.50 184 ILE A CA 1
ATOM 1432 C C . ILE A 1 184 ? 5.413 7.769 -10.570 1.00 89.50 184 ILE A C 1
ATOM 1434 O O . ILE A 1 184 ? 5.311 6.733 -9.915 1.00 89.50 184 ILE A O 1
ATOM 1438 N N . ILE A 1 185 ? 4.702 8.865 -10.325 1.00 84.69 185 ILE A N 1
ATOM 1439 C CA . ILE A 1 185 ? 3.801 9.034 -9.182 1.00 84.69 185 ILE A CA 1
ATOM 1440 C C . ILE A 1 185 ? 2.363 8.871 -9.663 1.00 84.69 185 ILE A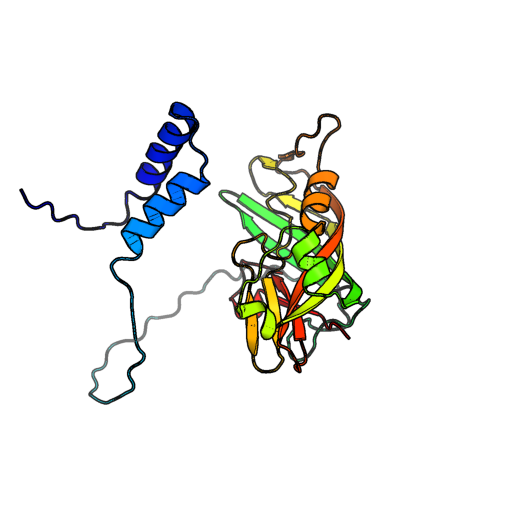 C 1
ATOM 1442 O O . ILE A 1 185 ? 2.027 9.282 -10.777 1.00 84.69 185 ILE A O 1
ATOM 1446 N N . GLY A 1 186 ? 1.515 8.276 -8.828 1.00 71.00 186 GLY A N 1
ATOM 1447 C CA . GLY A 1 186 ? 0.087 8.184 -9.100 1.00 71.00 186 GLY A CA 1
ATOM 1448 C C . GLY A 1 186 ? -0.521 9.584 -9.157 1.00 71.00 186 GLY A C 1
ATOM 1449 O O . GLY A 1 186 ? -0.167 10.454 -8.365 1.00 71.00 186 GLY A O 1
ATOM 1450 N N . GLY A 1 187 ? -1.431 9.825 -10.104 1.00 55.81 187 GLY A N 1
ATOM 1451 C CA . GLY A 1 187 ? -2.087 11.133 -10.244 1.00 55.81 187 GLY A CA 1
ATOM 1452 C C . GLY A 1 187 ? -3.038 11.487 -9.090 1.00 55.81 187 GLY A C 1
ATOM 1453 O O . GLY A 1 187 ? -3.341 12.660 -8.892 1.00 55.81 187 GLY A O 1
ATOM 1454 N N . THR A 1 188 ? -3.490 10.487 -8.329 1.00 47.72 188 THR A N 1
ATOM 1455 C CA . THR A 1 188 ? -4.340 10.583 -7.128 1.00 47.72 188 THR A CA 1
ATOM 1456 C C . THR A 1 188 ? -4.040 9.401 -6.202 1.00 47.72 188 THR A C 1
ATOM 1458 O O . THR A 1 188 ? -3.394 8.453 -6.650 1.00 47.72 188 THR A O 1
ATOM 1461 N N . ASP A 1 189 ? -4.580 9.409 -4.978 1.00 42.59 189 ASP A N 1
ATOM 1462 C CA . ASP A 1 189 ? -4.468 8.371 -3.924 1.00 42.59 189 ASP A CA 1
ATOM 1463 C C . ASP A 1 189 ? -4.851 6.920 -4.350 1.00 42.59 189 ASP A C 1
ATOM 1465 O O . ASP A 1 189 ? -4.868 6.018 -3.522 1.00 42.59 189 ASP A O 1
ATOM 1469 N N . TYR A 1 190 ? -5.182 6.697 -5.633 1.00 51.34 190 TYR A N 1
ATOM 1470 C CA . TYR A 1 190 ? -5.653 5.442 -6.243 1.00 51.34 190 TYR A CA 1
ATOM 1471 C C . TYR A 1 190 ? -5.079 5.187 -7.661 1.00 51.34 190 TYR A C 1
ATOM 1473 O O . TYR A 1 190 ? -5.745 4.600 -8.517 1.00 51.34 190 TYR A O 1
ATOM 1481 N N . GLY A 1 191 ? -3.892 5.712 -7.980 1.00 57.91 191 GLY A N 1
ATOM 1482 C CA . GLY A 1 191 ? -3.359 5.702 -9.349 1.00 57.91 191 GLY A CA 1
ATOM 1483 C C . GLY A 1 191 ? -2.873 4.347 -9.884 1.00 57.91 191 GLY A C 1
ATOM 1484 O O . GLY A 1 191 ? -2.826 4.173 -11.102 1.00 57.91 191 GLY A O 1
ATOM 1485 N N . PHE A 1 192 ? -2.498 3.402 -9.018 1.00 72.62 192 PHE A N 1
ATOM 1486 C CA . PHE A 1 192 ? -1.777 2.178 -9.415 1.00 72.62 192 PHE A CA 1
ATOM 1487 C C . PHE A 1 192 ? -2.291 0.898 -8.761 1.00 72.62 192 PHE A C 1
ATOM 1489 O O . PHE A 1 192 ? -1.892 -0.200 -9.138 1.00 72.62 192 PHE A O 1
ATOM 1496 N N . GLU A 1 193 ? -3.182 1.015 -7.787 1.00 70.50 193 GLU A N 1
ATOM 1497 C CA . GLU A 1 193 ? -3.555 -0.015 -6.825 1.00 70.50 193 GLU A CA 1
ATOM 1498 C C . GLU A 1 193 ? -4.284 -1.199 -7.455 1.00 70.50 193 GLU A C 1
ATOM 1500 O O . GLU A 1 193 ? -4.386 -2.237 -6.806 1.00 70.50 193 GLU A O 1
ATOM 1505 N N . GLY A 1 194 ? -4.782 -1.062 -8.690 1.00 78.75 194 GLY A N 1
ATOM 1506 C CA . GLY A 1 194 ? -5.537 -2.096 -9.391 1.00 78.75 194 GLY A CA 1
ATOM 1507 C C . GLY A 1 194 ? -6.595 -2.728 -8.483 1.00 78.75 194 GLY A C 1
ATOM 1508 O O . GLY A 1 194 ? -7.414 -2.028 -7.898 1.00 78.75 194 GLY A O 1
ATOM 1509 N N . SER A 1 195 ? -6.553 -4.052 -8.319 1.00 87.00 195 SER A N 1
ATOM 1510 C CA . SER A 1 195 ? -7.512 -4.773 -7.470 1.00 87.00 195 SER A CA 1
ATOM 1511 C C . SER A 1 195 ? -7.149 -4.775 -5.978 1.00 87.00 195 SER A C 1
ATOM 1513 O O . SER A 1 195 ? -7.898 -5.328 -5.175 1.00 87.00 195 SER A O 1
ATOM 1515 N N . LEU A 1 196 ? -5.984 -4.249 -5.581 1.00 90.38 196 LEU A N 1
ATOM 1516 C CA . LEU A 1 196 ? -5.530 -4.278 -4.186 1.00 90.38 196 LEU A CA 1
ATOM 1517 C C . LEU A 1 196 ? -6.478 -3.493 -3.278 1.00 90.38 196 LEU A C 1
ATOM 1519 O O . LEU A 1 196 ? -6.851 -3.979 -2.209 1.00 90.38 196 LEU A O 1
ATOM 1523 N N . MET A 1 197 ? -6.877 -2.301 -3.717 1.00 86.56 197 MET A N 1
ATOM 1524 C CA . MET A 1 197 ? -7.707 -1.409 -2.918 1.00 86.56 197 MET A CA 1
ATOM 1525 C C . MET A 1 197 ? -9.179 -1.842 -2.892 1.00 86.56 197 MET A C 1
ATOM 1527 O O . MET A 1 197 ? -9.812 -1.816 -1.835 1.00 86.56 197 MET A O 1
ATOM 1531 N N . ASP A 1 198 ? -9.691 -2.349 -4.014 1.00 89.12 198 ASP A N 1
ATOM 1532 C CA . ASP A 1 198 ? -11.017 -2.976 -4.072 1.00 89.12 198 ASP A CA 1
ATOM 1533 C C . ASP A 1 198 ? -11.107 -4.162 -3.106 1.00 89.12 198 ASP A C 1
ATOM 1535 O O . ASP A 1 198 ? -12.067 -4.287 -2.344 1.00 89.12 198 ASP A O 1
ATOM 1539 N N . ASN A 1 199 ? -10.065 -4.997 -3.067 1.00 92.81 199 ASN A N 1
ATOM 1540 C CA . ASN A 1 199 ? -10.011 -6.125 -2.146 1.00 92.81 199 ASN A CA 1
ATOM 1541 C C . ASN A 1 199 ? -9.884 -5.666 -0.687 1.00 92.81 199 ASN A C 1
ATOM 1543 O O . ASN A 1 199 ? -10.528 -6.259 0.176 1.00 92.81 199 ASN A O 1
ATOM 1547 N N . CYS A 1 200 ? -9.128 -4.597 -0.397 1.00 92.44 200 CYS A N 1
ATOM 1548 C CA . CYS A 1 200 ? -9.100 -3.977 0.933 1.00 92.44 200 CYS A CA 1
ATOM 1549 C C . CYS A 1 200 ? -10.517 -3.616 1.393 1.00 92.44 200 CYS A C 1
ATOM 1551 O O . CYS A 1 200 ? -10.968 -4.087 2.440 1.00 92.44 200 CYS A O 1
ATOM 1553 N N . ARG A 1 201 ? -11.253 -2.864 0.567 1.00 91.50 201 ARG A N 1
ATOM 1554 C CA . ARG A 1 201 ? -12.639 -2.479 0.840 1.00 91.50 201 ARG A CA 1
ATOM 1555 C C . ARG A 1 201 ? -13.529 -3.699 1.079 1.00 91.50 201 ARG A C 1
ATOM 1557 O O . ARG A 1 201 ? -14.191 -3.759 2.111 1.00 91.50 201 ARG A O 1
ATOM 1564 N N . ALA A 1 202 ? -13.493 -4.684 0.183 1.00 93.38 202 ALA A N 1
ATOM 1565 C CA . ALA A 1 202 ? -14.317 -5.887 0.282 1.00 93.38 202 ALA A CA 1
ATOM 1566 C C . ALA A 1 202 ? -14.072 -6.676 1.582 1.00 93.38 202 ALA A C 1
ATOM 1568 O O . ALA A 1 202 ? -15.006 -7.233 2.157 1.00 93.38 202 ALA A O 1
ATOM 1569 N N . THR A 1 203 ? -12.836 -6.703 2.099 1.00 95.19 203 THR A N 1
ATOM 1570 C CA . THR A 1 203 ? -12.525 -7.442 3.342 1.00 95.19 203 THR A CA 1
ATOM 1571 C C . THR A 1 203 ? -13.181 -6.856 4.587 1.00 95.19 203 THR A C 1
ATOM 1573 O O . THR A 1 203 ? -13.415 -7.564 5.572 1.00 95.19 203 THR A O 1
ATOM 1576 N N . VAL A 1 204 ? -13.525 -5.571 4.537 1.00 94.69 204 VAL A N 1
ATOM 1577 C CA . VAL A 1 204 ? -14.141 -4.850 5.647 1.00 94.69 204 VAL A CA 1
ATOM 1578 C C . VAL A 1 204 ? -15.611 -4.528 5.390 1.00 94.69 204 VAL A C 1
ATOM 1580 O O . VAL A 1 204 ? -16.190 -3.754 6.141 1.00 94.69 204 VAL A O 1
ATOM 1583 N N . GLU A 1 205 ? -16.247 -5.137 4.389 1.00 95.38 205 GLU A N 1
ATOM 1584 C CA . GLU A 1 205 ? -17.693 -5.032 4.176 1.00 95.38 205 GLU A CA 1
ATOM 1585 C C . GLU A 1 205 ? -18.479 -6.025 5.060 1.00 95.38 205 GLU A C 1
ATOM 1587 O O . GLU A 1 205 ? -17.972 -7.065 5.505 1.00 95.38 205 GLU A O 1
ATOM 1592 N N . ASP A 1 206 ? -19.715 -5.662 5.401 1.00 91.38 206 ASP A N 1
ATOM 1593 C CA . ASP A 1 206 ? -20.695 -6.522 6.062 1.00 91.38 206 ASP A CA 1
ATOM 1594 C C . ASP A 1 206 ? -21.491 -7.368 5.049 1.00 91.38 206 ASP A C 1
ATOM 1596 O O . ASP A 1 206 ? -21.275 -7.305 3.839 1.00 91.38 206 ASP A O 1
ATOM 1600 N N . SER A 1 207 ? -22.436 -8.181 5.530 1.00 91.31 207 SER A N 1
ATOM 1601 C CA . SER A 1 207 ? -23.246 -9.058 4.669 1.00 91.31 207 SER A CA 1
ATOM 1602 C C . SER A 1 207 ? -24.149 -8.317 3.677 1.00 91.31 207 SER A C 1
ATOM 1604 O O . SER A 1 207 ? -24.691 -8.945 2.771 1.00 91.31 207 SER A O 1
ATOM 1606 N N . ASN A 1 208 ? -24.347 -7.011 3.861 1.00 92.31 208 ASN A N 1
ATOM 1607 C CA . ASN A 1 208 ? -25.149 -6.157 2.991 1.00 92.31 208 ASN A CA 1
ATOM 1608 C C . ASN A 1 208 ? -24.275 -5.316 2.042 1.00 92.31 208 ASN A C 1
ATOM 1610 O O . ASN A 1 208 ? -24.815 -4.513 1.282 1.00 92.31 208 ASN A O 1
ATOM 1614 N N . GLY A 1 209 ? -22.947 -5.482 2.082 1.00 91.44 209 GLY A N 1
ATOM 1615 C CA . GLY A 1 209 ? -22.000 -4.711 1.277 1.00 91.44 209 GLY A CA 1
ATOM 1616 C C . GLY A 1 209 ? -21.705 -3.312 1.827 1.00 91.44 209 GLY A C 1
ATOM 1617 O O . GLY A 1 209 ? -21.195 -2.464 1.095 1.00 91.44 209 GLY A O 1
ATOM 1618 N N . PHE A 1 210 ? -22.029 -3.025 3.094 1.00 93.00 210 PHE A N 1
ATOM 1619 C CA . PHE A 1 210 ? -21.633 -1.767 3.730 1.00 93.00 210 PHE A CA 1
ATOM 1620 C C . PHE A 1 210 ? -20.277 -1.908 4.411 1.00 93.00 210 PHE A C 1
ATOM 1622 O O . PHE A 1 210 ? -20.007 -2.903 5.079 1.00 93.00 210 PHE A O 1
ATOM 1629 N N . ILE A 1 211 ? -19.435 -0.879 4.299 1.00 94.06 211 ILE A N 1
ATOM 1630 C CA . ILE A 1 211 ? -18.152 -0.837 5.007 1.00 94.06 211 ILE A CA 1
ATOM 1631 C C . ILE A 1 211 ? -18.422 -0.831 6.516 1.00 94.06 211 ILE A C 1
ATOM 1633 O O . ILE A 1 211 ? -19.141 0.031 7.030 1.00 94.06 211 ILE A O 1
ATOM 1637 N N . LYS A 1 212 ? -17.822 -1.787 7.227 1.00 94.88 212 LYS A N 1
ATOM 1638 C CA . LYS A 1 212 ? -17.872 -1.891 8.683 1.00 94.88 212 LYS A CA 1
ATOM 1639 C C . LYS A 1 212 ? -17.282 -0.643 9.317 1.00 94.88 212 LYS A C 1
ATOM 1641 O O . LYS A 1 212 ? -16.304 -0.063 8.837 1.00 94.88 212 LYS A O 1
ATOM 1646 N N . LYS A 1 213 ? -17.874 -0.258 10.438 1.00 94.94 213 LYS A N 1
ATOM 1647 C CA . LYS A 1 213 ? -17.385 0.838 11.259 1.00 94.94 213 LYS A CA 1
ATOM 1648 C C . LYS A 1 213 ? -16.606 0.301 12.448 1.00 94.94 213 LYS A C 1
ATOM 1650 O O . LYS A 1 213 ? -16.965 -0.736 12.995 1.00 94.94 213 LYS A O 1
ATOM 1655 N N . LEU A 1 214 ? -15.570 1.033 12.830 1.00 96.06 214 LEU A N 1
ATOM 1656 C CA . LEU A 1 214 ? -14.790 0.832 14.038 1.00 96.06 214 LEU A CA 1
ATOM 1657 C C . LEU A 1 214 ? -15.114 1.964 15.007 1.00 96.06 214 LEU A C 1
ATOM 1659 O O . LEU A 1 214 ? -15.035 3.132 14.627 1.00 96.06 214 LEU A O 1
ATOM 1663 N N . LYS A 1 215 ? -15.458 1.635 16.248 1.00 97.38 215 LYS A N 1
ATOM 1664 C CA . LYS A 1 215 ? -15.654 2.616 17.320 1.00 97.38 215 LYS A CA 1
ATOM 1665 C C . LYS A 1 215 ? -14.403 2.739 18.176 1.00 97.38 215 LYS A C 1
ATOM 1667 O O . LYS A 1 215 ? -13.640 1.788 18.339 1.00 97.38 215 LYS A O 1
ATOM 1672 N N . ALA A 1 216 ? -14.216 3.904 18.790 1.00 97.44 216 ALA A N 1
ATOM 1673 C CA . ALA A 1 216 ? -13.171 4.079 19.790 1.00 97.44 216 ALA A CA 1
ATOM 1674 C C . ALA A 1 216 ? -13.301 3.037 20.919 1.00 97.44 216 ALA A C 1
ATOM 1676 O O . ALA A 1 216 ? -14.382 2.825 21.470 1.00 97.44 216 ALA A O 1
ATOM 1677 N N . GLY A 1 217 ? -12.183 2.389 21.256 1.00 96.94 217 GLY A N 1
ATOM 1678 C CA . GLY A 1 217 ? -12.124 1.277 22.212 1.00 96.94 217 GLY A CA 1
ATOM 1679 C C . GLY A 1 217 ? -12.212 -0.118 21.581 1.00 96.94 217 GLY A C 1
ATOM 1680 O O . GLY A 1 217 ? -11.853 -1.094 22.239 1.00 96.94 217 GLY A O 1
ATOM 1681 N N . GLU A 1 218 ? -12.616 -0.225 20.314 1.00 98.00 218 GLU A N 1
ATOM 1682 C CA . GLU A 1 218 ? -12.561 -1.471 19.549 1.00 98.00 218 GLU A CA 1
ATOM 1683 C C . GLU A 1 218 ? -11.195 -1.647 18.871 1.00 98.00 218 GLU A C 1
ATOM 1685 O O . GLU A 1 218 ? -10.422 -0.700 18.699 1.00 98.00 218 GLU A O 1
ATOM 1690 N N . VAL A 1 219 ? -10.893 -2.888 18.490 1.00 97.38 219 VAL A N 1
ATOM 1691 C CA . VAL A 1 219 ? -9.683 -3.250 17.746 1.00 97.38 219 VAL A CA 1
ATOM 1692 C C . VAL A 1 219 ? -10.096 -4.013 16.499 1.00 97.38 219 VAL A C 1
ATOM 1694 O O . VAL A 1 219 ? -10.934 -4.911 16.582 1.00 97.38 219 VAL A O 1
ATOM 1697 N N . CYS A 1 220 ? -9.490 -3.686 15.362 1.00 96.38 220 CYS A N 1
ATOM 1698 C CA . CYS A 1 220 ? -9.656 -4.436 14.129 1.00 96.38 220 CYS A CA 1
ATOM 1699 C C . CYS A 1 220 ? -8.372 -5.132 13.677 1.00 96.38 220 CYS A C 1
ATOM 1701 O O . CYS A 1 220 ? -7.250 -4.701 13.959 1.00 96.38 220 CYS A O 1
ATOM 1703 N N . GLU A 1 221 ? -8.580 -6.219 12.944 1.00 97.19 221 GLU A N 1
ATOM 1704 C CA . GLU A 1 221 ? -7.558 -6.959 12.223 1.00 97.19 221 GLU A CA 1
ATOM 1705 C C . GLU A 1 221 ? -8.169 -7.450 10.912 1.00 97.19 221 GLU A C 1
ATOM 1707 O O . GLU A 1 221 ? -9.296 -7.952 10.895 1.00 97.19 221 GLU A O 1
ATOM 1712 N N . PHE A 1 222 ? -7.445 -7.273 9.813 1.00 97.00 222 PHE A N 1
ATOM 1713 C CA . PHE A 1 222 ? -7.834 -7.779 8.504 1.00 97.00 222 PHE A CA 1
ATOM 1714 C C . PHE A 1 222 ? -6.615 -7.867 7.584 1.00 97.00 222 PHE A C 1
ATOM 1716 O O . PHE A 1 222 ? -5.583 -7.231 7.802 1.00 97.00 222 PHE A O 1
ATOM 1723 N N . SER A 1 223 ? -6.726 -8.675 6.538 1.00 97.06 223 SER A N 1
ATOM 1724 C CA . SER A 1 223 ? -5.702 -8.807 5.509 1.00 97.06 223 SER A CA 1
ATOM 1725 C C . SER A 1 223 ? -6.336 -8.810 4.132 1.00 97.06 223 SER A C 1
ATOM 1727 O O . SER A 1 223 ? -7.467 -9.257 3.950 1.00 97.06 223 SER A O 1
ATOM 1729 N N . TYR A 1 224 ? -5.593 -8.306 3.156 1.00 95.81 224 TYR A N 1
ATOM 1730 C CA . TYR A 1 224 ? -6.037 -8.236 1.776 1.00 95.81 224 TYR A CA 1
ATOM 1731 C C . TYR A 1 224 ? -4.863 -8.449 0.829 1.00 95.81 224 TYR A C 1
ATOM 1733 O O . TYR A 1 224 ? -3.711 -8.148 1.140 1.00 95.81 224 TYR A O 1
ATOM 1741 N N . SER A 1 225 ? -5.156 -8.999 -0.342 1.00 96.38 225 SER A N 1
ATOM 1742 C CA . SER A 1 225 ? -4.180 -9.193 -1.406 1.00 96.38 225 SER A CA 1
ATOM 1743 C C . SER A 1 225 ? -4.802 -8.814 -2.734 1.00 96.38 225 SER A C 1
ATOM 1745 O O . SER A 1 225 ? -6.001 -8.994 -2.933 1.00 96.38 225 SER A O 1
ATOM 1747 N N . GLY A 1 226 ? -4.003 -8.277 -3.643 1.00 94.69 226 GLY A N 1
ATOM 1748 C CA . GLY A 1 226 ? -4.468 -7.879 -4.961 1.00 94.69 226 GLY A CA 1
ATOM 1749 C C . GLY A 1 226 ? -3.330 -7.418 -5.852 1.00 94.69 226 GLY A C 1
ATOM 1750 O O . GLY A 1 226 ? -2.156 -7.488 -5.475 1.00 94.69 226 GLY A O 1
ATOM 1751 N N . ASN A 1 227 ? -3.704 -6.990 -7.052 1.00 93.38 227 ASN A N 1
ATOM 1752 C CA . ASN A 1 227 ? -2.768 -6.631 -8.102 1.00 93.38 227 ASN A CA 1
ATOM 1753 C C . ASN A 1 227 ? -2.647 -5.118 -8.244 1.00 93.38 227 ASN A C 1
ATOM 1755 O O . ASN A 1 227 ? -3.664 -4.447 -8.338 1.00 93.38 227 ASN A O 1
ATOM 1759 N N . ILE A 1 228 ? -1.416 -4.633 -8.357 1.00 93.00 228 ILE A N 1
ATOM 1760 C CA . ILE A 1 228 ? -1.024 -3.252 -8.647 1.00 93.00 228 ILE A CA 1
ATOM 1761 C C . ILE A 1 228 ? -0.501 -3.217 -10.088 1.00 93.00 228 ILE A C 1
ATOM 1763 O O . ILE A 1 228 ? 0.271 -4.096 -10.480 1.00 93.00 228 ILE A O 1
ATOM 1767 N N . ILE A 1 229 ? -0.883 -2.212 -10.870 1.00 91.06 229 ILE A N 1
ATOM 1768 C CA . ILE A 1 229 ? -0.333 -1.955 -12.207 1.00 91.06 229 ILE A CA 1
ATOM 1769 C C . ILE A 1 229 ? 0.642 -0.797 -12.081 1.00 91.06 229 ILE A C 1
ATOM 1771 O O . ILE A 1 229 ? 0.237 0.331 -11.811 1.00 91.06 229 ILE A O 1
ATOM 1775 N N . LEU A 1 230 ? 1.930 -1.082 -12.260 1.00 92.06 230 LEU A N 1
ATOM 1776 C CA . LEU A 1 230 ? 2.987 -0.120 -11.991 1.00 92.06 230 LEU A CA 1
ATOM 1777 C C . LEU A 1 230 ? 3.762 0.216 -13.275 1.00 92.06 230 LEU A C 1
ATOM 1779 O O . LEU A 1 230 ? 4.439 -0.666 -13.817 1.00 92.06 230 LEU A O 1
ATOM 1783 N N . PRO A 1 231 ? 3.701 1.469 -13.762 1.00 91.81 231 PRO A N 1
ATOM 1784 C CA . PRO A 1 231 ? 4.611 1.948 -14.792 1.00 91.81 231 PRO A CA 1
ATOM 1785 C C . PRO A 1 231 ? 6.024 2.105 -14.220 1.00 91.81 231 PRO A C 1
ATOM 1787 O O . PRO A 1 231 ? 6.220 2.573 -13.095 1.00 91.81 231 PRO A O 1
ATOM 1790 N N . LEU A 1 232 ? 7.015 1.731 -15.018 1.00 93.62 232 LEU A N 1
ATOM 1791 C CA . LEU A 1 232 ? 8.433 1.743 -14.687 1.00 93.62 232 LEU A CA 1
ATOM 1792 C C . LEU A 1 232 ? 9.186 2.601 -15.694 1.00 93.62 232 LEU A C 1
ATOM 1794 O O . LEU A 1 232 ? 8.877 2.594 -16.884 1.00 93.62 232 LEU A O 1
ATOM 1798 N N . THR A 1 233 ? 10.224 3.290 -15.234 1.00 92.81 233 THR A N 1
ATOM 1799 C CA . THR A 1 233 ? 11.156 3.951 -16.149 1.00 92.81 233 THR A CA 1
ATOM 1800 C C . THR A 1 233 ? 11.897 2.884 -16.948 1.00 92.81 233 THR A C 1
ATOM 1802 O O . THR A 1 233 ? 12.530 2.011 -16.345 1.00 92.81 233 THR A O 1
ATOM 1805 N N . LYS A 1 234 ? 11.824 2.949 -18.283 1.00 90.88 234 LYS A N 1
ATOM 1806 C CA . LYS A 1 234 ? 12.545 2.019 -19.164 1.00 90.88 234 LYS A CA 1
ATOM 1807 C C . LYS A 1 234 ? 14.042 2.016 -18.894 1.00 90.88 234 LYS A C 1
ATOM 1809 O O . LYS A 1 234 ? 14.622 3.047 -18.561 1.00 90.88 234 LYS A O 1
ATOM 1814 N N . ASP A 1 235 ? 14.647 0.843 -19.062 1.00 90.12 235 ASP A N 1
ATOM 1815 C CA . ASP A 1 235 ? 16.098 0.627 -18.975 1.00 90.12 235 ASP A CA 1
ATOM 1816 C C . ASP A 1 235 ? 16.737 1.081 -17.646 1.00 90.12 235 ASP A C 1
ATOM 1818 O O . ASP A 1 235 ? 17.945 1.307 -17.565 1.00 90.12 235 ASP A O 1
ATOM 1822 N N . ALA A 1 236 ? 15.935 1.186 -16.582 1.00 91.56 236 ALA A N 1
ATOM 1823 C CA . ALA A 1 236 ? 16.375 1.585 -15.252 1.00 91.56 236 ALA A CA 1
ATOM 1824 C C . ALA A 1 236 ? 16.039 0.522 -14.197 1.00 91.56 236 ALA A C 1
ATOM 1826 O O . ALA A 1 236 ? 15.075 -0.243 -14.309 1.00 91.56 236 ALA A O 1
ATOM 1827 N N . GLU A 1 237 ? 16.819 0.500 -13.117 1.00 94.38 237 GLU A N 1
ATOM 1828 C CA . GLU A 1 237 ? 16.406 -0.185 -11.896 1.00 94.38 237 GLU A CA 1
ATOM 1829 C C . GLU A 1 237 ? 15.284 0.624 -11.240 1.00 94.38 237 GLU A C 1
ATOM 1831 O O . GLU A 1 237 ? 15.438 1.821 -10.993 1.00 94.38 237 GLU A O 1
ATOM 1836 N N . ASN A 1 238 ? 14.150 -0.031 -10.993 1.00 95.50 238 ASN A N 1
ATOM 1837 C CA . ASN A 1 238 ? 12.956 0.579 -10.422 1.00 95.50 238 ASN A CA 1
ATOM 1838 C C . ASN A 1 238 ? 12.561 -0.146 -9.130 1.00 95.50 238 ASN A C 1
ATOM 1840 O O . ASN A 1 238 ? 12.673 -1.372 -9.031 1.00 95.50 238 ASN A O 1
ATOM 1844 N N . TYR A 1 239 ? 12.016 0.615 -8.188 1.00 97.06 239 TYR A N 1
ATOM 1845 C CA . TYR A 1 239 ? 11.451 0.139 -6.932 1.00 97.06 239 TYR A CA 1
ATOM 1846 C C . TYR A 1 239 ? 9.963 0.472 -6.877 1.00 97.06 239 TYR A C 1
ATOM 1848 O O . TYR A 1 239 ? 9.557 1.547 -7.322 1.00 97.06 239 TYR A O 1
ATOM 1856 N N . LEU A 1 240 ? 9.161 -0.422 -6.297 1.00 96.75 240 LEU A N 1
ATOM 1857 C CA . LEU A 1 240 ? 7.818 -0.069 -5.836 1.00 96.75 240 LEU A CA 1
ATOM 1858 C C . LEU A 1 240 ? 7.953 0.791 -4.580 1.00 96.75 240 LEU A C 1
ATOM 1860 O O . LEU A 1 240 ? 8.702 0.441 -3.667 1.00 96.75 240 LEU A O 1
ATOM 1864 N N . VAL A 1 241 ? 7.192 1.876 -4.525 1.00 95.44 241 VAL A N 1
ATOM 1865 C CA . VAL A 1 241 ? 7.142 2.790 -3.389 1.00 95.44 241 VAL A CA 1
ATOM 1866 C C . VAL A 1 241 ? 5.747 2.759 -2.785 1.00 95.44 241 VAL A C 1
ATOM 1868 O O . VAL A 1 241 ? 4.754 3.005 -3.474 1.00 95.44 241 VAL A O 1
ATOM 1871 N N . ILE A 1 242 ? 5.682 2.499 -1.484 1.00 94.19 242 ILE A N 1
ATOM 1872 C CA . ILE A 1 242 ? 4.451 2.630 -0.700 1.00 94.19 242 ILE A CA 1
ATOM 1873 C C . ILE A 1 242 ? 4.594 3.782 0.285 1.00 94.19 242 ILE A C 1
ATOM 1875 O O . ILE A 1 242 ? 5.694 4.033 0.790 1.00 94.19 242 ILE A O 1
ATOM 1879 N N . ARG A 1 243 ? 3.485 4.451 0.605 1.00 91.12 243 ARG A N 1
ATOM 1880 C CA . ARG A 1 243 ? 3.452 5.398 1.723 1.00 91.12 243 ARG A CA 1
ATOM 1881 C C . ARG A 1 243 ? 3.174 4.626 3.013 1.00 91.12 243 ARG A C 1
ATOM 1883 O O . ARG A 1 243 ? 2.077 4.110 3.214 1.00 91.12 243 ARG A O 1
ATOM 1890 N N . LYS A 1 244 ? 4.181 4.515 3.883 1.00 90.75 244 LYS A N 1
ATOM 1891 C CA . LYS A 1 244 ? 4.075 3.766 5.145 1.00 90.75 244 LYS A CA 1
ATOM 1892 C C . LYS A 1 244 ? 3.444 4.590 6.267 1.00 90.75 244 LYS A C 1
ATOM 1894 O O . LYS A 1 244 ? 2.626 4.061 7.011 1.00 90.75 244 LYS A O 1
ATOM 1899 N N . ASP A 1 245 ? 3.804 5.867 6.377 1.00 88.12 245 ASP A N 1
ATOM 1900 C CA . ASP A 1 245 ? 3.314 6.756 7.435 1.00 88.12 245 ASP A CA 1
ATOM 1901 C C . ASP A 1 245 ? 3.348 8.209 6.953 1.00 88.12 245 ASP A C 1
ATOM 1903 O O . ASP A 1 245 ? 4.411 8.810 6.798 1.00 88.12 245 ASP A O 1
ATOM 1907 N N . GLY A 1 246 ? 2.172 8.766 6.691 1.00 84.00 246 GLY A N 1
ATOM 1908 C CA . GLY A 1 246 ? 1.979 10.125 6.222 1.00 84.00 246 GLY A CA 1
ATOM 1909 C C . GLY A 1 246 ? 2.175 11.209 7.275 1.00 84.00 246 GLY A C 1
ATOM 1910 O O . GLY A 1 246 ? 2.122 12.381 6.904 1.00 84.00 246 GLY A O 1
ATOM 1911 N N . SER A 1 247 ? 2.400 10.849 8.541 1.00 85.50 247 SER A N 1
ATOM 1912 C CA . SER A 1 247 ? 2.746 11.791 9.612 1.00 85.50 247 SER A CA 1
ATOM 1913 C C . SER A 1 247 ? 4.242 12.111 9.688 1.00 85.50 247 SER A C 1
ATOM 1915 O O . SER A 1 247 ? 4.623 13.081 10.345 1.00 85.50 247 SER A O 1
ATOM 1917 N N . LEU A 1 248 ? 5.079 11.317 9.015 1.00 88.00 248 LEU A N 1
ATOM 1918 C CA . LEU A 1 248 ? 6.520 11.532 8.931 1.00 88.00 248 LEU A CA 1
ATOM 1919 C C . LEU A 1 248 ? 6.877 12.583 7.876 1.00 88.00 248 LEU A C 1
ATOM 1921 O O . LEU A 1 248 ? 6.096 12.875 6.965 1.00 88.00 248 LEU A O 1
ATOM 1925 N N . ASP A 1 249 ? 8.106 13.094 7.969 1.00 89.94 249 ASP A N 1
ATOM 1926 C CA . ASP A 1 249 ? 8.703 13.900 6.910 1.00 89.94 249 ASP A CA 1
ATOM 1927 C C . ASP A 1 249 ? 8.673 13.142 5.580 1.00 89.94 249 ASP A C 1
ATOM 1929 O O . ASP A 1 249 ? 8.773 11.915 5.528 1.00 89.94 249 ASP A O 1
ATOM 1933 N N . TYR A 1 250 ? 8.543 13.887 4.482 1.00 85.38 250 TYR A N 1
ATOM 1934 C CA . TYR A 1 250 ? 8.230 13.327 3.168 1.00 85.38 250 TYR A CA 1
ATOM 1935 C C . TYR A 1 250 ? 9.112 12.128 2.786 1.00 85.38 250 TYR A C 1
ATOM 1937 O O . TYR A 1 250 ? 8.591 11.076 2.433 1.00 85.38 250 TYR A O 1
ATOM 1945 N N . TYR A 1 251 ? 10.435 12.242 2.905 1.00 84.81 251 TYR A N 1
ATOM 1946 C CA . TYR A 1 251 ? 11.350 11.158 2.531 1.00 84.81 251 TYR A CA 1
ATOM 1947 C C . TYR A 1 251 ? 11.281 9.945 3.463 1.00 84.81 251 TYR A C 1
ATOM 1949 O O . TYR A 1 251 ? 11.460 8.818 2.999 1.00 84.81 251 TYR A O 1
ATOM 1957 N N . ASP A 1 252 ? 10.949 10.169 4.732 1.00 87.38 252 ASP A N 1
ATOM 1958 C CA . ASP A 1 252 ? 10.814 9.126 5.746 1.00 87.38 252 ASP A CA 1
ATOM 1959 C C . ASP A 1 252 ? 9.435 8.458 5.706 1.00 87.38 252 ASP A C 1
ATOM 1961 O O . ASP A 1 252 ? 9.240 7.402 6.310 1.00 87.38 252 ASP A O 1
ATOM 1965 N N . SER A 1 253 ? 8.474 9.037 4.981 1.00 91.56 253 SER A N 1
ATOM 1966 C CA . SER A 1 253 ? 7.109 8.518 4.843 1.00 91.56 253 SER A CA 1
ATOM 1967 C C . SER A 1 253 ? 6.990 7.301 3.919 1.00 91.56 253 SER A C 1
ATOM 1969 O O . SER A 1 253 ? 5.912 6.707 3.830 1.00 91.56 253 SER A O 1
ATOM 1971 N N . PHE A 1 254 ? 8.079 6.891 3.260 1.00 94.06 254 PHE A N 1
ATOM 1972 C CA . PHE A 1 254 ? 8.074 5.853 2.229 1.00 94.06 254 PHE A CA 1
ATOM 1973 C C . PHE A 1 254 ? 8.800 4.568 2.631 1.00 94.06 254 PHE A C 1
ATOM 1975 O O . PHE A 1 254 ? 9.712 4.581 3.457 1.00 94.06 254 PHE A O 1
ATOM 1982 N N . ALA A 1 255 ? 8.407 3.462 1.995 1.00 95.81 255 ALA A N 1
ATOM 1983 C CA . ALA A 1 255 ? 9.177 2.222 1.951 1.00 95.81 255 ALA A CA 1
ATOM 1984 C C . ALA A 1 255 ? 9.373 1.753 0.502 1.00 95.81 255 ALA A C 1
ATOM 1986 O O . ALA A 1 255 ? 8.476 1.912 -0.331 1.00 95.81 255 ALA A O 1
ATOM 1987 N N . TYR A 1 256 ? 10.539 1.165 0.221 1.00 96.62 256 TYR A N 1
ATOM 1988 C CA . TYR A 1 256 ? 10.989 0.816 -1.130 1.00 96.62 256 TYR A CA 1
ATOM 1989 C C . TYR A 1 256 ? 11.164 -0.694 -1.296 1.00 96.62 256 TYR A C 1
ATOM 1991 O O . TYR A 1 256 ? 11.931 -1.317 -0.566 1.00 96.62 256 TYR A O 1
ATOM 1999 N N . PHE A 1 257 ? 10.505 -1.284 -2.291 1.00 97.38 257 PHE A N 1
ATOM 2000 C CA . PHE A 1 257 ? 10.575 -2.717 -2.586 1.00 97.38 257 PHE A CA 1
ATOM 2001 C C . PHE A 1 257 ? 11.275 -2.973 -3.918 1.00 97.38 257 PHE A C 1
ATOM 2003 O O . PHE A 1 257 ? 10.941 -2.367 -4.939 1.00 97.38 257 PHE A O 1
ATOM 2010 N N . ARG A 1 258 ? 12.211 -3.924 -3.926 1.00 95.81 258 ARG A N 1
ATOM 2011 C CA . ARG A 1 258 ? 12.820 -4.454 -5.146 1.00 95.81 258 ARG A CA 1
ATOM 2012 C C . ARG A 1 258 ? 11.782 -5.190 -5.980 1.00 95.81 258 ARG A C 1
ATOM 2014 O O . ARG A 1 258 ? 10.966 -5.948 -5.459 1.00 95.81 258 ARG A O 1
ATOM 2021 N N . LEU A 1 259 ? 11.874 -4.994 -7.289 1.00 94.62 259 LEU A N 1
ATOM 2022 C CA . LEU A 1 259 ? 11.004 -5.638 -8.271 1.00 94.62 259 LEU A CA 1
ATOM 2023 C C . LEU A 1 259 ? 11.654 -6.848 -8.957 1.00 94.62 259 LEU A C 1
ATOM 2025 O O . LEU A 1 259 ? 10.978 -7.545 -9.713 1.00 94.62 259 LEU A O 1
ATOM 2029 N N . LYS A 1 260 ? 12.951 -7.079 -8.717 1.00 84.12 260 LYS A N 1
ATOM 2030 C CA . LYS A 1 260 ? 13.774 -8.165 -9.263 1.00 84.12 260 LYS A CA 1
ATOM 2031 C C . LYS A 1 260 ? 14.824 -8.600 -8.240 1.00 84.12 260 LYS A C 1
ATOM 2033 O O . LYS A 1 260 ? 15.216 -7.751 -7.402 1.00 84.12 260 LYS A O 1
#